Protein AF-A0A6B0SHH5-F1 (afdb_monomer_lite)

pLDDT: mean 79.59, std 14.67, range [50.69, 95.19]

Radius of gyration: 22.82 Å; chains: 1; bounding box: 69×37×61 Å

Structure (mmCIF, N/CA/C/O backbone):
data_AF-A0A6B0SHH5-F1
#
_entry.id   AF-A0A6B0SHH5-F1
#
loop_
_atom_site.group_PDB
_atom_site.id
_atom_site.type_symbol
_atom_site.label_atom_id
_atom_site.label_alt_id
_atom_site.label_comp_id
_atom_site.label_asym_id
_atom_site.label_entity_id
_atom_site.label_seq_id
_atom_site.pdbx_PDB_ins_code
_atom_site.Cartn_x
_atom_site.Cartn_y
_atom_site.Cartn_z
_atom_site.occupancy
_atom_site.B_iso_or_equiv
_atom_site.auth_seq_id
_atom_site.auth_comp_id
_atom_site.auth_asym_id
_atom_site.auth_atom_id
_atom_site.pdbx_PDB_model_num
ATOM 1 N N . MET A 1 1 ? -1.989 6.461 -24.054 1.00 66.31 1 MET A N 1
ATOM 2 C CA . MET A 1 1 ? -1.235 6.441 -22.794 1.00 66.31 1 MET A CA 1
ATOM 3 C C . MET A 1 1 ? -1.709 5.230 -22.029 1.00 66.31 1 MET A C 1
ATOM 5 O O . MET A 1 1 ? -2.792 5.242 -21.448 1.00 66.31 1 MET A O 1
ATOM 9 N N . THR A 1 2 ? -0.980 4.137 -22.223 1.00 84.94 2 THR A N 1
ATOM 10 C CA . THR A 1 2 ? -1.237 2.860 -21.562 1.00 84.94 2 THR A CA 1
ATOM 11 C C . THR A 1 2 ? -0.675 2.953 -20.149 1.00 84.94 2 THR A C 1
ATOM 13 O O . THR A 1 2 ? 0.406 3.500 -19.946 1.00 84.94 2 THR A O 1
ATOM 16 N N . LYS A 1 3 ? -1.436 2.477 -19.160 1.00 85.62 3 LYS A N 1
ATOM 17 C CA . LYS A 1 3 ? -1.009 2.457 -17.759 1.00 85.62 3 LYS A CA 1
ATOM 18 C C . LYS A 1 3 ? -0.574 1.056 -17.374 1.00 85.62 3 LYS A C 1
ATOM 20 O O . LYS A 1 3 ? -1.411 0.151 -17.413 1.00 85.62 3 LYS A O 1
ATOM 25 N N . VAL A 1 4 ? 0.655 0.922 -16.900 1.00 86.06 4 VAL A N 1
ATOM 26 C CA . VAL A 1 4 ? 1.249 -0.351 -16.473 1.00 86.06 4 VAL A CA 1
ATOM 27 C C . VAL A 1 4 ? 1.442 -0.389 -14.958 1.00 86.06 4 VAL A C 1
ATOM 29 O O . VAL A 1 4 ? 1.562 0.651 -14.309 1.00 86.06 4 VAL A O 1
ATOM 32 N N . SER A 1 5 ? 1.451 -1.593 -14.397 1.00 85.62 5 SER A N 1
ATOM 33 C CA . SER A 1 5 ? 1.807 -1.861 -13.001 1.00 85.62 5 SER A CA 1
ATOM 34 C C . SER A 1 5 ? 3.067 -2.720 -12.985 1.00 85.62 5 SER A C 1
ATOM 36 O O . SER A 1 5 ? 3.219 -3.585 -13.843 1.00 85.62 5 SER A O 1
ATOM 38 N N . ILE A 1 6 ? 3.978 -2.449 -12.051 1.00 83.56 6 ILE A N 1
ATOM 39 C CA . ILE A 1 6 ? 5.304 -3.080 -11.984 1.00 83.56 6 ILE A CA 1
ATOM 40 C C . ILE A 1 6 ? 5.512 -3.578 -10.557 1.00 83.56 6 ILE A C 1
ATOM 42 O O . ILE A 1 6 ? 5.442 -2.788 -9.614 1.00 83.56 6 ILE A O 1
ATOM 46 N N . GLY A 1 7 ? 5.738 -4.884 -10.405 1.00 82.44 7 GLY A N 1
ATOM 47 C CA . GLY A 1 7 ? 5.884 -5.569 -9.116 1.00 82.44 7 GLY A CA 1
ATOM 48 C C . GLY A 1 7 ? 4.564 -5.724 -8.356 1.00 82.44 7 GLY A C 1
ATOM 49 O O . GLY A 1 7 ? 4.128 -6.838 -8.097 1.00 82.44 7 GLY A O 1
ATOM 50 N N . PHE A 1 8 ? 3.895 -4.612 -8.055 1.00 85.69 8 PHE A N 1
ATOM 51 C CA . PHE A 1 8 ? 2.641 -4.580 -7.304 1.00 85.69 8 PHE A CA 1
ATOM 52 C C . PHE A 1 8 ? 1.495 -4.003 -8.124 1.00 85.69 8 PHE A C 1
ATOM 54 O O . PHE A 1 8 ? 1.677 -3.114 -8.962 1.00 85.69 8 PHE A O 1
ATOM 61 N N . ARG A 1 9 ? 0.277 -4.442 -7.807 1.00 85.69 9 ARG A N 1
ATOM 62 C CA . ARG A 1 9 ? -0.952 -3.760 -8.230 1.00 85.69 9 ARG A CA 1
ATOM 63 C C . ARG A 1 9 ? -1.099 -2.435 -7.461 1.00 85.69 9 ARG A C 1
ATOM 65 O O . ARG A 1 9 ? -0.516 -2.260 -6.400 1.00 85.69 9 ARG A O 1
ATOM 72 N N . GLY A 1 10 ? -1.860 -1.481 -7.996 1.00 84.69 10 GLY A N 1
ATOM 73 C CA . GLY A 1 10 ? -2.156 -0.199 -7.330 1.00 84.69 10 GLY A CA 1
ATOM 74 C C . GLY A 1 10 ? -1.317 0.983 -7.828 1.00 84.69 10 GLY A C 1
ATOM 75 O O . GLY A 1 10 ? -1.890 1.953 -8.332 1.00 84.69 10 GLY A O 1
ATOM 76 N N . TRP A 1 11 ? 0.017 0.898 -7.803 1.00 90.38 11 TRP A N 1
ATOM 77 C CA . TRP A 1 11 ? 0.861 1.887 -8.486 1.00 90.38 11 TRP A CA 1
ATOM 78 C C . TRP A 1 11 ? 0.755 1.733 -10.008 1.00 90.38 11 TRP A C 1
ATOM 80 O O . TRP A 1 11 ? 0.915 0.642 -10.565 1.00 90.38 11 TRP A O 1
ATOM 90 N N . ARG A 1 12 ? 0.424 2.841 -10.685 1.00 89.06 12 ARG A N 1
ATOM 91 C CA . ARG A 1 12 ? 0.196 2.879 -12.134 1.00 89.06 12 ARG A CA 1
ATOM 92 C C . ARG A 1 12 ? 1.104 3.897 -12.804 1.00 89.06 12 ARG A C 1
ATOM 94 O O . ARG A 1 12 ? 0.918 5.104 -12.649 1.00 89.06 12 ARG A O 1
ATOM 101 N N . PHE A 1 13 ? 2.010 3.396 -13.624 1.00 90.31 13 PHE A N 1
ATOM 102 C CA . PHE A 1 13 ? 2.974 4.190 -14.371 1.00 90.31 13 PHE A CA 1
ATOM 103 C C . PHE A 1 13 ? 2.467 4.446 -15.788 1.00 90.31 13 PHE A C 1
ATOM 105 O O . PHE A 1 13 ? 1.723 3.632 -16.340 1.00 90.31 13 PHE A O 1
ATOM 112 N N . GLU A 1 14 ? 2.829 5.591 -16.366 1.00 90.25 14 GLU A N 1
ATOM 113 C CA . GLU A 1 14 ? 2.696 5.776 -17.814 1.00 90.25 14 GLU A CA 1
ATOM 114 C C . GLU A 1 14 ? 3.719 4.866 -18.503 1.00 90.25 14 GLU A C 1
ATOM 116 O O . GLU A 1 14 ? 4.898 4.908 -18.163 1.00 90.25 14 GLU A O 1
ATOM 121 N N . GLU A 1 15 ? 3.281 4.044 -19.457 1.00 89.19 15 GLU A N 1
ATOM 122 C CA . GLU A 1 15 ? 4.170 3.134 -20.196 1.00 89.19 15 GLU A CA 1
ATOM 123 C C . GLU A 1 15 ? 5.333 3.892 -20.852 1.00 89.19 15 GLU A C 1
ATOM 125 O O . GLU A 1 15 ? 6.485 3.532 -20.643 1.00 89.19 15 GLU A O 1
ATOM 130 N N . ASP A 1 16 ? 5.041 5.007 -21.529 1.00 90.31 16 ASP A N 1
ATOM 131 C CA . ASP A 1 16 ? 6.036 5.865 -22.184 1.00 90.31 16 ASP A CA 1
ATOM 132 C C . ASP A 1 16 ? 6.996 6.583 -21.210 1.00 90.31 16 ASP A C 1
ATOM 134 O O . ASP A 1 16 ? 8.009 7.125 -21.647 1.00 90.31 16 ASP A O 1
ATOM 138 N N . ASP A 1 17 ? 6.680 6.634 -19.911 1.00 90.12 17 ASP A N 1
ATOM 139 C CA . ASP A 1 17 ? 7.547 7.237 -18.884 1.00 90.12 17 ASP A CA 1
ATOM 140 C C . ASP A 1 17 ? 8.557 6.227 -18.328 1.00 90.12 17 ASP A C 1
ATOM 142 O O . ASP A 1 17 ? 9.625 6.611 -17.861 1.00 90.12 17 ASP A O 1
ATOM 146 N N . VAL A 1 18 ? 8.239 4.932 -18.395 1.00 89.44 18 VAL A N 1
ATOM 147 C CA . VAL A 1 18 ? 9.084 3.855 -17.860 1.00 89.44 18 VAL A CA 1
ATOM 148 C C . VAL A 1 18 ? 9.837 3.123 -18.962 1.00 89.44 18 VAL A C 1
ATOM 150 O O . VAL A 1 18 ? 10.997 2.763 -18.763 1.00 89.44 18 VAL A O 1
ATOM 153 N N . PHE A 1 19 ? 9.199 2.920 -20.112 1.00 90.50 19 PHE A N 1
ATOM 154 C CA . PHE A 1 19 ? 9.757 2.196 -21.245 1.00 90.50 19 PHE A CA 1
ATOM 155 C C . PHE A 1 19 ? 10.126 3.146 -22.384 1.00 90.50 19 PHE A C 1
ATOM 157 O O . PHE A 1 19 ? 9.496 4.190 -22.600 1.00 90.50 19 PHE A O 1
ATOM 164 N N . ASP A 1 20 ? 11.190 2.811 -23.100 1.00 89.75 20 ASP A N 1
ATOM 165 C CA . ASP A 1 20 ? 11.572 3.490 -24.330 1.00 89.75 20 ASP A CA 1
ATOM 166 C C . ASP A 1 20 ? 10.788 2.957 -25.549 1.00 89.75 20 ASP A C 1
ATOM 168 O O . ASP A 1 20 ? 9.892 2.119 -25.436 1.00 89.75 20 ASP A O 1
ATOM 172 N N . GLU A 1 21 ? 11.103 3.464 -26.744 1.00 87.69 21 GLU A N 1
ATOM 173 C CA . GLU A 1 21 ? 10.442 3.049 -27.991 1.00 87.69 21 GLU A CA 1
ATOM 174 C C . GLU A 1 21 ? 10.723 1.591 -28.402 1.00 87.69 21 GLU A C 1
ATOM 176 O O . GLU A 1 21 ? 10.031 1.049 -29.269 1.00 87.69 21 GLU A O 1
ATOM 181 N N . HIS A 1 22 ? 11.727 0.957 -27.795 1.00 86.44 22 HIS A N 1
ATOM 182 C CA . HIS A 1 22 ? 12.096 -0.438 -28.007 1.00 86.44 22 HIS A CA 1
ATOM 183 C C . HIS A 1 22 ? 11.447 -1.375 -26.979 1.00 86.44 22 HIS A C 1
ATOM 185 O O . HIS A 1 22 ? 11.458 -2.591 -27.178 1.00 86.44 22 HIS A O 1
ATOM 191 N N . GLY A 1 23 ? 10.801 -0.817 -25.950 1.00 82.88 23 GLY A N 1
ATOM 192 C CA . GLY A 1 23 ? 10.214 -1.563 -24.842 1.00 82.88 23 GLY A CA 1
ATOM 193 C C . GLY A 1 23 ? 11.219 -1.886 -23.735 1.00 82.88 23 GLY A C 1
ATOM 194 O O . GLY A 1 23 ? 10.895 -2.671 -22.846 1.00 82.88 23 GLY A O 1
ATOM 195 N N . ASP A 1 24 ? 12.414 -1.294 -23.776 1.00 87.06 24 ASP A N 1
ATOM 196 C CA . ASP A 1 24 ? 13.426 -1.423 -22.734 1.00 87.06 24 ASP A CA 1
ATOM 197 C C . ASP A 1 24 ? 13.170 -0.409 -21.610 1.00 87.06 24 ASP A C 1
ATOM 199 O O . ASP A 1 24 ? 12.559 0.645 -21.812 1.00 87.06 24 ASP A O 1
ATOM 203 N N . TYR A 1 25 ? 13.623 -0.726 -20.394 1.00 87.75 25 TYR A N 1
ATOM 204 C CA . TYR A 1 25 ? 13.521 0.200 -19.266 1.00 87.75 25 TYR A CA 1
ATOM 205 C C . TYR A 1 25 ? 14.395 1.431 -19.501 1.00 87.75 25 TYR A C 1
ATOM 207 O O . TYR A 1 25 ? 15.598 1.320 -19.746 1.00 87.75 25 TYR A O 1
ATOM 215 N N . ARG A 1 26 ? 13.804 2.612 -19.328 1.00 91.25 26 ARG A N 1
ATOM 216 C CA . ARG A 1 26 ? 14.552 3.869 -19.271 1.00 91.25 26 ARG A CA 1
ATOM 217 C C . ARG A 1 26 ? 15.468 3.901 -18.052 1.00 91.25 26 ARG A C 1
ATOM 219 O O . ARG A 1 26 ? 15.272 3.179 -17.071 1.00 91.25 26 ARG A O 1
ATOM 226 N N . THR A 1 27 ? 16.452 4.792 -18.068 1.00 90.50 27 THR A N 1
ATOM 227 C CA . THR A 1 27 ? 17.221 5.071 -16.853 1.00 90.50 27 THR A CA 1
ATOM 228 C C . THR A 1 27 ? 16.395 5.899 -15.865 1.00 90.50 27 THR A C 1
ATOM 230 O O . THR A 1 27 ? 15.502 6.659 -16.242 1.00 90.50 27 THR A O 1
ATOM 233 N N . PHE A 1 28 ? 16.722 5.811 -14.574 1.00 89.75 28 PHE A N 1
ATOM 234 C CA . PHE A 1 28 ? 16.028 6.568 -13.524 1.00 89.75 28 PHE A CA 1
ATOM 235 C C . PHE A 1 28 ? 16.096 8.096 -13.678 1.00 89.75 28 PHE A C 1
ATOM 237 O O . PHE A 1 28 ? 15.338 8.790 -13.001 1.00 89.75 28 PHE A O 1
ATOM 244 N N . GLU A 1 29 ? 17.030 8.607 -14.482 1.00 90.12 29 GLU A N 1
ATOM 245 C CA . GLU A 1 29 ? 17.219 10.034 -14.777 1.00 90.12 29 GLU A CA 1
ATOM 246 C C . GLU A 1 29 ? 16.331 10.509 -15.937 1.00 90.12 29 GLU A C 1
ATOM 248 O O . GLU A 1 29 ? 16.055 11.699 -16.059 1.00 90.12 29 GLU A O 1
ATOM 253 N N . GLU A 1 30 ? 15.887 9.582 -16.788 1.00 90.38 30 GLU A N 1
ATOM 254 C CA . GLU A 1 30 ? 15.019 9.850 -17.939 1.00 90.38 30 GLU A CA 1
ATOM 255 C C . GLU A 1 30 ? 13.529 9.708 -17.608 1.00 90.38 30 GLU A C 1
ATOM 257 O O . GLU A 1 30 ? 12.685 10.199 -18.358 1.00 90.38 30 GLU A O 1
ATOM 262 N N . MET A 1 31 ? 13.216 9.030 -16.503 1.00 91.81 31 MET A N 1
ATOM 263 C CA . MET A 1 31 ? 11.868 8.877 -15.953 1.00 91.81 31 MET A CA 1
ATOM 264 C C . MET A 1 31 ? 11.415 10.147 -15.227 1.00 91.81 31 MET A C 1
ATOM 266 O O . MET A 1 31 ? 12.233 10.913 -14.713 1.00 91.81 31 MET A O 1
ATOM 270 N N . SER A 1 32 ? 10.102 10.328 -15.079 1.00 91.00 32 SER A N 1
ATOM 271 C CA . SER A 1 32 ? 9.568 11.319 -14.145 1.00 91.00 32 SER A CA 1
ATOM 272 C C . SER A 1 32 ? 10.077 11.093 -12.712 1.00 91.00 32 SER A C 1
ATOM 274 O O . SER A 1 32 ? 10.286 9.956 -12.274 1.00 91.00 32 SER A O 1
ATOM 276 N N . ASP A 1 33 ? 10.234 12.182 -11.946 1.00 90.69 33 ASP A N 1
ATOM 277 C CA . ASP A 1 33 ? 10.661 12.129 -10.536 1.00 90.69 33 ASP A CA 1
ATOM 278 C C . ASP A 1 33 ? 9.797 11.161 -9.709 1.00 90.69 33 ASP A C 1
ATOM 280 O O . ASP A 1 33 ? 10.286 10.427 -8.850 1.00 90.69 33 ASP A O 1
ATOM 284 N N . ASP A 1 34 ? 8.502 11.147 -10.010 1.00 89.62 34 ASP A N 1
ATOM 285 C CA . ASP A 1 34 ? 7.475 10.343 -9.366 1.00 89.62 34 ASP A CA 1
ATOM 286 C C . ASP A 1 34 ? 7.615 8.841 -9.684 1.00 89.62 34 ASP A C 1
ATOM 288 O O . ASP A 1 34 ? 7.654 8.011 -8.767 1.00 89.62 34 ASP A O 1
ATOM 292 N N . ALA A 1 35 ? 7.782 8.478 -10.962 1.00 90.94 35 ALA A N 1
ATOM 293 C CA . ALA A 1 35 ? 8.020 7.093 -11.363 1.00 90.94 35 ALA A CA 1
ATOM 294 C C . ALA A 1 35 ? 9.350 6.567 -10.808 1.00 90.94 35 ALA A C 1
ATOM 296 O O . ALA A 1 35 ? 9.395 5.492 -10.206 1.00 90.94 35 ALA A O 1
ATOM 297 N N . SER A 1 36 ? 10.413 7.363 -10.929 1.00 92.06 36 SER A N 1
ATOM 298 C CA . SER A 1 36 ? 11.752 7.042 -10.431 1.00 92.06 36 SER A CA 1
ATOM 299 C C . SER A 1 36 ? 11.763 6.826 -8.911 1.00 92.06 36 SER A C 1
ATOM 301 O O . SER A 1 36 ? 12.322 5.842 -8.416 1.00 92.06 36 SER A O 1
ATOM 303 N N . ALA A 1 37 ? 11.091 7.696 -8.146 1.00 91.25 37 ALA A N 1
ATOM 304 C CA . ALA A 1 37 ? 10.977 7.563 -6.694 1.00 91.25 37 ALA A CA 1
ATOM 305 C C . ALA A 1 37 ? 10.244 6.279 -6.275 1.00 91.25 37 ALA A C 1
ATOM 307 O O . ALA A 1 37 ? 10.687 5.599 -5.346 1.00 91.25 37 ALA A O 1
ATOM 308 N N . ARG A 1 38 ? 9.154 5.921 -6.963 1.00 91.81 38 ARG A N 1
ATOM 309 C CA . ARG A 1 38 ? 8.388 4.696 -6.685 1.00 91.81 38 ARG A CA 1
ATOM 310 C C . ARG A 1 38 ? 9.148 3.431 -7.080 1.00 91.81 38 ARG A C 1
ATOM 312 O O . ARG A 1 38 ? 9.242 2.508 -6.274 1.00 91.81 38 ARG A O 1
ATOM 319 N N . LEU A 1 39 ? 9.765 3.395 -8.259 1.00 91.06 39 LEU A N 1
ATOM 320 C CA . LEU A 1 39 ? 10.533 2.230 -8.712 1.00 91.06 39 LEU A CA 1
ATOM 321 C C . LEU A 1 39 ? 11.731 1.933 -7.798 1.00 91.06 39 LEU A C 1
ATOM 323 O O . LEU A 1 39 ? 11.959 0.779 -7.446 1.00 91.06 39 LEU A O 1
ATOM 327 N N . ARG A 1 40 ? 12.435 2.963 -7.308 1.00 91.31 40 ARG A N 1
ATOM 328 C CA . ARG A 1 40 ? 13.517 2.794 -6.317 1.00 91.31 40 ARG A CA 1
ATOM 329 C C . ARG A 1 40 ? 13.041 2.215 -4.982 1.00 91.31 40 ARG A C 1
ATOM 331 O O . ARG A 1 40 ? 13.851 1.668 -4.237 1.00 91.31 40 ARG A O 1
ATOM 338 N N . ARG A 1 41 ? 11.753 2.347 -4.652 1.00 91.06 41 ARG A N 1
ATOM 339 C CA . ARG A 1 41 ? 11.172 1.785 -3.424 1.00 91.06 41 ARG A CA 1
ATOM 340 C C . ARG A 1 41 ? 10.810 0.313 -3.567 1.00 91.06 41 ARG A C 1
ATOM 342 O O . ARG A 1 41 ? 10.850 -0.373 -2.553 1.00 91.06 41 ARG A O 1
ATOM 349 N N . LEU A 1 42 ? 10.519 -0.178 -4.776 1.00 89.56 42 LEU A N 1
ATOM 350 C CA . LEU A 1 42 ? 10.027 -1.544 -5.005 1.00 89.56 42 LEU A CA 1
ATOM 351 C C . LEU A 1 42 ? 10.836 -2.642 -4.293 1.00 89.56 42 LEU A C 1
ATOM 353 O O . LEU A 1 42 ? 10.198 -3.435 -3.603 1.00 89.56 42 LEU A O 1
ATOM 357 N N . PRO A 1 43 ? 12.186 -2.683 -4.351 1.00 87.94 43 PRO A N 1
ATOM 358 C CA . PRO A 1 43 ? 12.952 -3.725 -3.662 1.00 87.94 43 PRO A CA 1
ATOM 359 C C . PRO A 1 43 ? 12.669 -3.766 -2.160 1.00 87.94 43 PRO A C 1
ATOM 361 O O . PRO A 1 43 ? 12.376 -4.814 -1.606 1.00 87.94 43 PRO A O 1
ATOM 364 N N . ALA A 1 44 ? 12.633 -2.597 -1.516 1.00 88.94 44 ALA A N 1
ATOM 365 C CA . ALA A 1 44 ? 12.339 -2.495 -0.092 1.00 88.94 44 ALA A CA 1
ATOM 366 C C . ALA A 1 44 ? 10.879 -2.827 0.257 1.00 88.94 44 ALA A C 1
ATO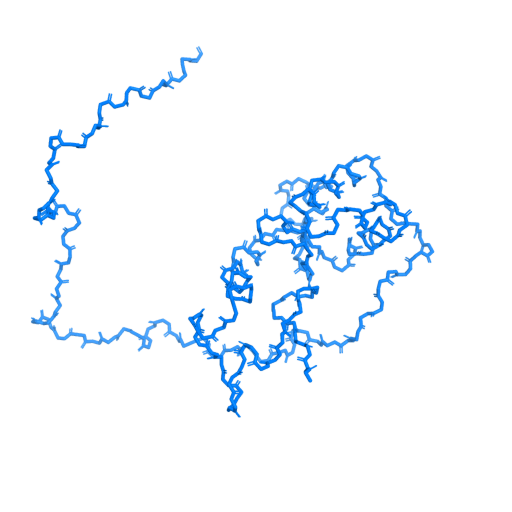M 368 O O . ALA A 1 44 ? 10.580 -3.042 1.426 1.00 88.94 44 ALA A O 1
ATOM 369 N N . LEU A 1 45 ? 9.960 -2.802 -0.711 1.00 89.56 45 LEU A N 1
ATOM 370 C CA . LEU A 1 45 ? 8.554 -3.152 -0.508 1.00 89.56 45 LEU A CA 1
ATOM 371 C C . LEU A 1 45 ? 8.311 -4.657 -0.671 1.00 89.56 45 LEU A C 1
ATOM 373 O O . LEU A 1 45 ? 7.476 -5.194 0.049 1.00 89.56 45 LEU A O 1
ATOM 377 N N . MET A 1 46 ? 9.038 -5.319 -1.577 1.00 85.38 46 MET A N 1
ATOM 378 C CA . MET A 1 46 ? 8.921 -6.762 -1.843 1.00 85.38 46 MET A CA 1
ATOM 379 C C . MET A 1 46 ? 9.301 -7.626 -0.640 1.00 85.38 46 MET A C 1
ATOM 381 O O . MET A 1 46 ? 8.673 -8.655 -0.419 1.00 85.38 46 MET A O 1
ATOM 385 N N . ASP A 1 47 ? 10.249 -7.177 0.182 1.00 85.25 47 ASP A N 1
ATOM 386 C CA . ASP A 1 47 ? 10.644 -7.880 1.410 1.00 85.25 47 ASP A CA 1
ATOM 387 C C . ASP A 1 47 ? 9.697 -7.652 2.605 1.00 85.25 47 ASP A C 1
ATOM 389 O O . ASP A 1 47 ? 9.870 -8.259 3.664 1.00 85.25 47 ASP A O 1
ATOM 393 N N . ARG A 1 48 ? 8.704 -6.758 2.492 1.00 88.25 48 ARG A N 1
ATOM 394 C CA . ARG A 1 48 ? 7.786 -6.456 3.603 1.00 88.25 48 ARG A CA 1
ATOM 395 C C . ARG A 1 48 ? 6.530 -7.326 3.528 1.00 88.25 48 ARG A C 1
ATOM 397 O O . ARG A 1 48 ? 6.038 -7.582 2.436 1.00 88.25 48 ARG A O 1
ATOM 404 N N . PRO A 1 49 ? 5.955 -7.735 4.671 1.00 91.44 49 PRO A N 1
ATOM 405 C CA . PRO A 1 49 ? 4.680 -8.442 4.683 1.00 91.44 49 PRO A CA 1
ATOM 406 C C . PRO A 1 49 ? 3.506 -7.496 4.392 1.00 91.44 49 PRO A C 1
ATOM 408 O O . PRO A 1 49 ? 3.635 -6.271 4.443 1.00 91.44 49 PRO A O 1
ATOM 411 N N . CYS A 1 50 ? 2.328 -8.074 4.157 1.00 93.25 50 CYS A N 1
ATOM 412 C CA . CYS A 1 50 ? 1.076 -7.324 4.196 1.00 93.25 50 CYS A CA 1
ATOM 413 C C . CYS A 1 50 ? 0.887 -6.622 5.559 1.00 93.25 50 CYS A C 1
ATOM 415 O O . CYS A 1 50 ? 0.997 -7.256 6.611 1.00 93.25 50 CYS A O 1
ATOM 417 N N . ASP A 1 51 ? 0.538 -5.331 5.536 1.00 93.25 51 ASP A N 1
ATOM 418 C CA . ASP A 1 51 ? 0.334 -4.503 6.731 1.00 93.25 51 ASP A CA 1
ATOM 419 C C . ASP A 1 51 ? -0.761 -5.064 7.647 1.00 93.25 51 ASP A C 1
ATOM 421 O O . ASP A 1 51 ? -0.605 -5.116 8.864 1.00 93.25 51 ASP A O 1
ATOM 425 N N . ALA A 1 52 ? -1.863 -5.524 7.061 1.00 92.25 52 ALA A N 1
ATOM 426 C CA . ALA A 1 52 ? -2.986 -6.092 7.793 1.00 92.25 52 ALA A CA 1
ATOM 427 C C . ALA A 1 52 ? -2.649 -7.462 8.411 1.00 92.25 52 ALA A C 1
ATOM 429 O O . ALA A 1 52 ? -2.935 -7.683 9.589 1.00 92.25 52 ALA A O 1
ATOM 430 N N . CYS A 1 53 ? -1.963 -8.346 7.671 1.00 92.12 53 CYS A N 1
ATOM 431 C CA . CYS A 1 53 ? -1.446 -9.604 8.224 1.00 92.12 53 CYS A CA 1
ATOM 432 C C . CYS A 1 53 ? -0.500 -9.342 9.400 1.00 92.12 53 CYS A C 1
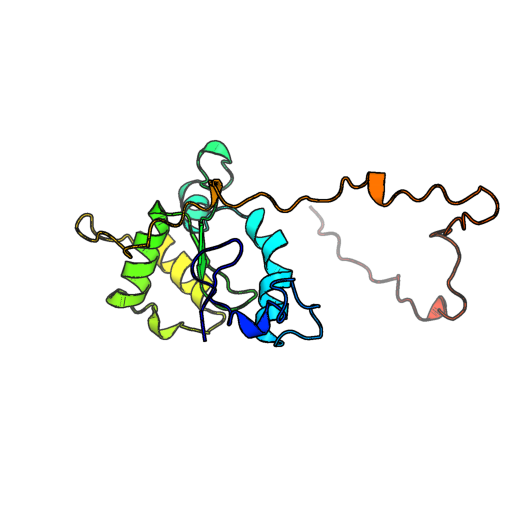ATOM 434 O O . CYS A 1 53 ? -0.608 -9.996 10.432 1.00 92.12 53 CYS A O 1
ATOM 436 N N . TYR A 1 54 ? 0.401 -8.366 9.265 1.00 90.50 54 TYR A N 1
ATOM 437 C CA . TYR A 1 54 ? 1.319 -7.990 10.337 1.00 90.50 54 TYR A CA 1
ATOM 438 C C . TYR A 1 54 ? 0.574 -7.486 11.582 1.00 90.50 54 TYR A C 1
ATOM 440 O O . TYR A 1 54 ? 0.915 -7.863 12.697 1.00 90.50 54 TYR A O 1
ATOM 448 N N . LEU A 1 55 ? -0.485 -6.688 11.421 1.00 90.88 55 LEU A N 1
ATOM 449 C CA . LEU A 1 55 ? -1.306 -6.244 12.554 1.00 90.88 55 LEU A CA 1
ATOM 450 C C . LEU A 1 55 ? -2.100 -7.383 13.209 1.00 90.88 55 LEU A C 1
ATOM 452 O O . LEU A 1 55 ? -2.329 -7.347 14.416 1.00 90.88 55 LEU A O 1
ATOM 456 N N . ALA A 1 56 ? -2.532 -8.377 12.431 1.00 89.00 56 ALA A N 1
ATOM 457 C CA . ALA A 1 56 ? -3.312 -9.504 12.934 1.00 89.00 56 ALA A CA 1
ATOM 458 C C . ALA A 1 56 ? -2.448 -10.575 13.627 1.00 89.00 56 ALA A C 1
ATOM 460 O O . ALA A 1 56 ? -2.847 -11.097 14.668 1.00 89.00 56 ALA A O 1
ATOM 461 N N . HIS A 1 57 ? -1.275 -10.879 13.066 1.00 87.31 57 HIS A N 1
ATOM 462 C CA . HIS A 1 57 ? -0.435 -12.020 13.456 1.00 87.31 57 HIS A CA 1
ATOM 463 C C . HIS A 1 57 ? 0.926 -11.616 14.050 1.00 87.31 57 HIS A C 1
ATOM 465 O O . HIS A 1 57 ? 1.652 -12.450 14.589 1.00 87.31 57 HIS A O 1
ATOM 471 N N . GLY A 1 58 ? 1.285 -10.332 14.005 1.00 84.00 58 GLY A N 1
ATOM 472 C CA . GLY A 1 58 ? 2.559 -9.827 14.512 1.00 84.00 58 GLY A CA 1
ATOM 473 C C . GLY A 1 58 ? 3.754 -10.301 13.683 1.00 84.00 58 GLY A C 1
ATOM 474 O O . GLY A 1 58 ? 3.789 -10.159 12.459 1.00 84.00 58 GLY A O 1
ATOM 475 N N . ASP A 1 59 ? 4.760 -10.845 14.369 1.00 77.38 59 ASP A N 1
ATOM 476 C CA . ASP A 1 59 ? 6.030 -11.269 13.766 1.00 77.38 59 ASP A CA 1
ATOM 477 C C . ASP A 1 59 ? 6.044 -12.713 13.248 1.00 77.38 59 ASP A C 1
ATOM 479 O O . ASP A 1 59 ? 7.083 -13.178 12.776 1.00 77.38 59 ASP A O 1
ATOM 483 N N . ASP A 1 60 ? 4.914 -13.422 13.301 1.00 80.69 60 ASP A N 1
ATOM 484 C CA . ASP A 1 60 ? 4.842 -14.803 12.832 1.00 80.69 60 ASP A CA 1
ATOM 485 C C . ASP A 1 60 ? 4.960 -14.868 11.292 1.00 80.69 60 ASP A C 1
ATOM 487 O O . ASP A 1 60 ? 4.120 -14.312 10.580 1.00 80.69 60 ASP A O 1
ATOM 491 N N . PRO A 1 61 ? 6.030 -15.463 10.730 1.00 72.75 61 PRO A N 1
ATOM 492 C CA . PRO A 1 61 ? 6.250 -15.468 9.288 1.00 72.75 61 PRO A CA 1
ATOM 493 C C . PRO A 1 61 ? 5.303 -16.406 8.536 1.00 72.75 61 PRO A C 1
ATOM 495 O O . PRO A 1 61 ? 5.030 -16.135 7.370 1.00 72.75 61 PRO A O 1
ATOM 498 N N . ASP A 1 62 ? 4.796 -17.464 9.173 1.00 79.62 62 ASP A N 1
ATOM 499 C CA . ASP A 1 62 ? 3.964 -18.476 8.514 1.00 79.62 62 ASP A CA 1
ATOM 500 C C . ASP A 1 62 ? 2.517 -17.991 8.311 1.00 79.62 62 ASP A C 1
ATOM 502 O O . ASP A 1 62 ? 1.812 -18.474 7.425 1.00 79.62 62 ASP A O 1
ATOM 506 N N . GLU A 1 63 ? 2.079 -17.000 9.094 1.00 78.19 63 GLU A N 1
ATOM 507 C CA . GLU A 1 63 ? 0.748 -16.388 8.989 1.00 78.19 63 GLU A CA 1
ATOM 508 C C . GLU A 1 63 ? 0.731 -15.077 8.173 1.00 78.19 63 GLU A C 1
ATOM 510 O O . GLU A 1 63 ? -0.305 -14.413 8.060 1.00 78.19 63 GLU A O 1
ATOM 515 N N . ARG A 1 64 ? 1.866 -14.677 7.579 1.00 79.38 64 ARG A N 1
ATOM 516 C CA . ARG A 1 64 ? 1.973 -13.447 6.777 1.00 79.38 64 ARG A CA 1
ATOM 517 C C . ARG A 1 64 ? 1.972 -13.751 5.286 1.00 79.38 64 ARG A C 1
ATOM 519 O O . ARG A 1 64 ? 2.907 -14.332 4.749 1.00 79.38 64 ARG A O 1
ATOM 526 N N . ASN A 1 65 ? 0.943 -13.263 4.602 1.00 82.62 65 ASN A N 1
ATOM 527 C CA . ASN A 1 65 ? 0.885 -13.317 3.147 1.00 82.62 65 ASN A CA 1
ATOM 528 C C . ASN A 1 65 ? 1.827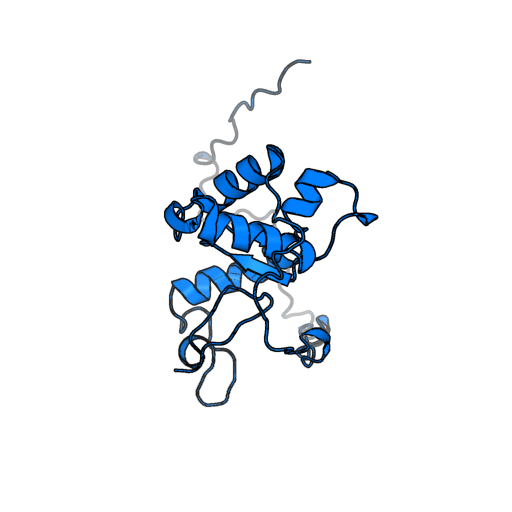 -12.285 2.508 1.00 82.62 65 ASN A C 1
ATOM 530 O O . ASN A 1 65 ? 1.957 -11.152 2.995 1.00 82.62 65 ASN A O 1
ATOM 534 N N . THR A 1 66 ? 2.411 -12.663 1.369 1.00 85.75 66 THR A N 1
ATOM 535 C CA . THR A 1 66 ? 3.145 -11.756 0.480 1.00 85.75 66 THR A CA 1
ATOM 536 C C . THR A 1 66 ? 2.209 -10.656 -0.028 1.00 85.75 66 THR A C 1
ATOM 538 O O . THR A 1 66 ? 1.075 -10.949 -0.424 1.00 85.75 66 THR A O 1
ATOM 541 N N . PRO A 1 67 ? 2.632 -9.382 -0.019 1.00 89.25 67 PRO A N 1
ATOM 542 C CA . PRO A 1 67 ? 1.826 -8.316 -0.592 1.00 89.25 67 PRO A CA 1
ATOM 543 C C . PRO A 1 67 ? 1.703 -8.458 -2.114 1.00 89.25 67 PRO A C 1
ATOM 545 O O . PRO A 1 67 ? 2.676 -8.731 -2.808 1.00 89.25 67 PRO A O 1
ATOM 548 N N . ALA A 1 68 ? 0.499 -8.218 -2.626 1.00 88.12 68 ALA A N 1
ATOM 549 C CA . ALA A 1 68 ? 0.166 -8.210 -4.051 1.00 88.12 68 ALA A CA 1
ATOM 550 C C . ALA A 1 68 ? -0.130 -6.791 -4.570 1.00 88.12 68 ALA A C 1
ATOM 552 O O . ALA A 1 68 ? -0.020 -6.516 -5.768 1.00 88.12 68 ALA A O 1
ATOM 553 N N . ALA A 1 69 ? -0.495 -5.868 -3.676 1.00 90.81 69 ALA A N 1
ATOM 554 C CA . ALA A 1 69 ? -0.867 -4.502 -4.012 1.00 90.81 69 ALA A CA 1
ATOM 555 C C . ALA A 1 69 ? -0.187 -3.470 -3.100 1.00 90.81 69 ALA A C 1
ATOM 557 O O . ALA A 1 69 ? 0.063 -3.723 -1.918 1.00 90.81 69 ALA A O 1
ATOM 558 N N . VAL A 1 70 ? 0.077 -2.292 -3.667 1.00 93.00 70 VAL A N 1
ATOM 559 C CA . VAL A 1 70 ? 0.637 -1.117 -2.998 1.00 93.00 70 VAL A CA 1
ATOM 560 C C . VAL A 1 70 ? -0.209 0.125 -3.293 1.00 93.00 70 VAL A C 1
ATOM 562 O O . VAL A 1 70 ? -0.511 0.439 -4.447 1.00 93.00 70 VAL A O 1
ATOM 565 N N . TYR A 1 71 ? -0.560 0.863 -2.240 1.00 92.44 71 TYR A N 1
ATOM 566 C CA . TYR A 1 71 ? -1.313 2.117 -2.323 1.00 92.44 71 TYR A CA 1
ATOM 567 C C . TYR A 1 71 ? -0.613 3.244 -1.568 1.00 92.44 71 TYR A C 1
ATOM 569 O O . TYR A 1 71 ? 0.107 3.002 -0.605 1.00 92.44 71 TYR A O 1
ATOM 577 N N . GLY A 1 72 ? -0.869 4.486 -1.978 1.00 91.19 72 GLY A N 1
ATOM 578 C CA . GLY A 1 72 ? -0.338 5.680 -1.320 1.00 91.19 72 GLY A CA 1
ATOM 579 C C . GLY A 1 72 ? 0.953 6.216 -1.928 1.00 91.19 72 GLY A C 1
ATOM 580 O O . GLY A 1 72 ? 1.390 5.789 -3.000 1.00 91.19 72 GLY A O 1
ATOM 581 N N . GLU A 1 73 ? 1.528 7.193 -1.232 1.00 89.94 73 GLU A N 1
ATOM 582 C CA . GLU A 1 73 ? 2.748 7.884 -1.645 1.00 89.94 73 GLU A CA 1
ATOM 583 C C . GLU A 1 73 ? 4.009 7.150 -1.173 1.00 89.94 73 GLU A C 1
ATOM 585 O O . GLU A 1 73 ? 3.962 6.417 -0.179 1.00 89.94 73 GLU A O 1
ATOM 590 N N . PRO A 1 74 ? 5.162 7.357 -1.840 1.00 87.62 74 PRO A N 1
ATOM 591 C CA . PRO A 1 74 ? 6.439 6.865 -1.342 1.00 87.62 74 PRO A CA 1
ATOM 592 C C . PRO A 1 74 ? 6.647 7.250 0.128 1.00 87.62 74 PRO A C 1
ATOM 594 O O . PRO A 1 74 ? 6.477 8.406 0.501 1.00 87.62 74 PRO A O 1
ATOM 597 N N . ARG A 1 75 ? 7.077 6.285 0.945 1.00 86.62 75 ARG A N 1
ATOM 598 C CA . ARG A 1 75 ? 7.240 6.341 2.415 1.00 86.62 75 ARG A CA 1
ATOM 599 C C . ARG A 1 75 ? 5.959 6.297 3.248 1.00 86.62 75 ARG A C 1
ATOM 601 O O . ARG A 1 75 ? 6.067 6.117 4.456 1.00 86.62 75 ARG A O 1
ATOM 608 N N . ALA A 1 76 ? 4.791 6.368 2.626 1.00 90.62 76 ALA A N 1
ATOM 609 C CA . ALA A 1 76 ? 3.492 6.177 3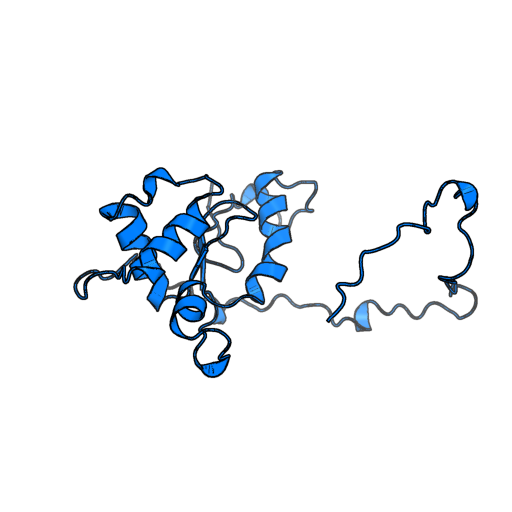.263 1.00 90.62 76 ALA A CA 1
ATOM 610 C C . ALA A 1 76 ? 2.692 5.079 2.542 1.00 90.62 76 ALA A C 1
ATOM 612 O O . ALA A 1 76 ? 1.486 5.205 2.320 1.00 90.62 76 ALA A O 1
ATOM 613 N N . GLU A 1 77 ? 3.384 4.010 2.136 1.00 93.12 77 GLU A N 1
ATOM 614 C CA . GLU A 1 77 ? 2.802 2.948 1.320 1.00 93.12 77 GLU A CA 1
ATOM 615 C C . GLU A 1 77 ? 2.016 1.939 2.162 1.00 93.12 77 GLU A C 1
ATOM 617 O O . GLU A 1 77 ? 2.566 1.380 3.111 1.00 93.12 77 GLU A O 1
ATOM 622 N N . VAL A 1 78 ? 0.782 1.629 1.772 1.00 94.38 78 VAL A N 1
ATOM 623 C CA . VAL A 1 78 ? 0.003 0.513 2.326 1.00 94.38 78 VAL A CA 1
ATOM 624 C C . VAL A 1 78 ? 0.221 -0.723 1.461 1.00 94.38 78 VAL A C 1
ATOM 626 O O . VAL A 1 78 ? -0.079 -0.690 0.267 1.00 94.38 78 VAL A O 1
ATOM 629 N N . LEU A 1 79 ? 0.748 -1.795 2.054 1.00 94.38 79 LEU A N 1
ATOM 630 C CA . LEU A 1 79 ? 1.006 -3.079 1.404 1.00 94.38 79 LEU A CA 1
ATOM 631 C C . LEU A 1 79 ? -0.039 -4.117 1.794 1.00 94.38 79 LEU A C 1
ATOM 633 O O . LEU A 1 79 ? -0.251 -4.401 2.975 1.00 94.38 79 LEU A O 1
ATOM 637 N N . LEU A 1 80 ? -0.674 -4.721 0.794 1.00 93.44 80 LEU A N 1
ATOM 638 C CA . LEU A 1 80 ? -1.822 -5.602 0.993 1.00 93.44 80 LEU A CA 1
ATOM 639 C C . LEU A 1 80 ? -1.685 -6.870 0.162 1.00 93.44 80 LEU A C 1
ATOM 641 O O . LEU A 1 80 ? -1.295 -6.813 -1.003 1.00 93.44 80 LEU A O 1
ATOM 645 N N . CYS A 1 81 ? -2.020 -8.013 0.755 1.00 91.81 81 CYS A N 1
ATOM 646 C CA . CYS A 1 81 ? -2.319 -9.228 -0.001 1.00 91.81 81 CYS A CA 1
ATOM 647 C C . CYS A 1 81 ? -3.743 -9.155 -0.578 1.00 91.81 81 CYS A C 1
ATOM 649 O O . CYS A 1 81 ? -4.535 -8.311 -0.154 1.00 91.81 81 CYS A O 1
ATOM 651 N N . ASP A 1 82 ? -4.089 -10.061 -1.495 1.00 87.12 82 ASP A N 1
ATOM 652 C CA . ASP A 1 82 ? -5.421 -10.126 -2.121 1.00 87.12 82 ASP A CA 1
ATOM 653 C C . ASP A 1 82 ? -6.578 -10.126 -1.107 1.00 87.12 82 ASP A C 1
ATOM 655 O O . ASP A 1 82 ? -7.598 -9.476 -1.322 1.00 87.12 82 ASP A O 1
ATOM 659 N N . GLU A 1 83 ? -6.414 -10.815 0.024 1.00 87.81 83 GLU A N 1
ATOM 660 C CA . GLU A 1 83 ? -7.456 -10.913 1.052 1.00 87.81 83 GLU A CA 1
ATOM 661 C C . GLU A 1 83 ? -7.729 -9.567 1.742 1.00 87.81 83 GLU A C 1
ATOM 663 O O . GLU A 1 83 ? -8.882 -9.158 1.889 1.00 87.81 83 GLU A O 1
ATOM 668 N N . HIS A 1 84 ? -6.670 -8.852 2.126 1.00 92.75 84 HIS A N 1
ATOM 669 C CA . HIS A 1 84 ? -6.774 -7.588 2.860 1.00 92.75 84 HIS A CA 1
ATOM 670 C C . HIS A 1 84 ? -6.950 -6.371 1.949 1.00 92.75 84 HIS A C 1
ATOM 672 O O . HIS A 1 84 ? -7.352 -5.300 2.407 1.00 92.75 84 HIS A O 1
ATOM 678 N N . GLU A 1 85 ? -6.695 -6.523 0.649 1.00 92.50 85 GLU A N 1
ATOM 679 C CA . GLU A 1 85 ? -6.994 -5.497 -0.343 1.00 92.50 85 GLU A CA 1
ATOM 680 C C . GLU A 1 85 ? -8.485 -5.140 -0.332 1.00 92.50 85 GLU A C 1
ATOM 682 O O . GLU A 1 85 ? -8.848 -3.964 -0.354 1.00 92.50 85 GLU A O 1
ATOM 687 N N . ARG A 1 86 ? -9.360 -6.139 -0.186 1.00 92.06 86 ARG A N 1
ATOM 688 C CA . ARG A 1 86 ? -10.802 -5.932 -0.036 1.00 92.06 86 ARG A CA 1
ATOM 689 C C . ARG A 1 86 ? -11.141 -5.002 1.136 1.00 92.06 86 ARG A C 1
ATOM 691 O O . ARG A 1 86 ? -11.953 -4.089 0.974 1.00 92.06 86 ARG A O 1
ATOM 698 N N . ASP A 1 87 ? -10.537 -5.239 2.300 1.00 93.50 87 ASP A N 1
ATOM 699 C CA . ASP A 1 87 ? -10.784 -4.450 3.513 1.00 93.50 87 ASP A CA 1
ATOM 700 C C . ASP A 1 87 ? -10.359 -2.995 3.319 1.00 93.50 87 ASP A C 1
ATOM 702 O O . ASP A 1 87 ? -11.099 -2.074 3.673 1.00 93.50 87 ASP A O 1
ATOM 706 N N . PHE A 1 88 ? -9.207 -2.788 2.680 1.00 93.81 88 PHE A N 1
ATOM 707 C CA . PHE A 1 88 ? -8.735 -1.460 2.313 1.00 93.81 88 PHE A CA 1
ATOM 708 C C . PHE A 1 88 ? -9.681 -0.752 1.349 1.00 93.81 88 PHE A C 1
ATOM 710 O O . PHE A 1 88 ? -10.005 0.405 1.582 1.00 93.81 88 PHE A O 1
ATOM 717 N N . TYR A 1 89 ? -10.165 -1.417 0.297 1.00 92.12 89 TYR A N 1
ATOM 718 C CA . TYR A 1 89 ? -11.096 -0.796 -0.652 1.00 92.12 89 TYR A CA 1
ATOM 719 C C . TYR A 1 89 ? -12.412 -0.389 0.002 1.00 92.12 89 TYR A C 1
ATOM 721 O O . TYR A 1 89 ? -12.917 0.700 -0.273 1.00 92.12 89 TYR A O 1
ATOM 729 N N . TYR A 1 90 ? -12.945 -1.232 0.888 1.00 93.19 90 TYR A N 1
ATOM 730 C CA . TYR A 1 90 ? -14.136 -0.892 1.654 1.00 93.19 90 TYR A CA 1
ATOM 731 C C . TYR A 1 90 ? -13.895 0.345 2.525 1.00 93.19 90 TYR A C 1
ATOM 733 O O . TYR A 1 90 ? -14.651 1.311 2.444 1.00 93.19 90 TYR A O 1
ATOM 741 N N . TRP A 1 91 ? -12.817 0.358 3.312 1.00 94.88 91 TRP A N 1
ATOM 742 C CA . TRP A 1 91 ? -12.452 1.518 4.128 1.00 94.88 91 TRP A CA 1
ATOM 743 C C . TRP A 1 91 ? -12.233 2.779 3.288 1.00 94.88 91 TRP A C 1
ATOM 745 O O . TRP A 1 91 ? -12.717 3.859 3.622 1.00 94.88 91 TRP A O 1
ATOM 755 N N . PHE A 1 92 ? -11.531 2.639 2.171 1.00 92.69 92 PHE A N 1
ATOM 756 C CA . PHE A 1 92 ? -11.148 3.751 1.326 1.00 92.69 92 PHE A CA 1
ATOM 757 C C . PHE A 1 92 ? -12.356 4.396 0.637 1.00 92.69 92 PHE A C 1
ATOM 759 O O . PHE A 1 92 ? -12.432 5.620 0.567 1.00 92.69 92 PHE A O 1
ATOM 766 N N . LEU A 1 93 ? -13.314 3.597 0.159 1.00 90.38 93 LEU A N 1
ATOM 767 C CA . LEU A 1 93 ? -14.492 4.095 -0.558 1.00 90.38 93 LEU A CA 1
ATOM 768 C C . LEU A 1 93 ? -15.667 4.448 0.364 1.00 90.38 93 LEU A C 1
ATOM 770 O O . LEU A 1 93 ? -16.371 5.418 0.095 1.00 90.38 93 LEU A O 1
ATOM 774 N N . GLU A 1 94 ? -15.878 3.685 1.438 1.00 88.31 94 GLU A N 1
ATOM 775 C CA . GLU A 1 94 ? -17.078 3.778 2.285 1.00 88.31 94 GLU A CA 1
ATOM 776 C C . GLU A 1 94 ? -16.777 4.228 3.728 1.00 88.31 94 GLU A C 1
ATOM 778 O O . GLU A 1 94 ? -17.675 4.698 4.423 1.00 88.31 94 GLU A O 1
ATOM 783 N N . GLY A 1 95 ? -15.536 4.074 4.201 1.00 80.12 95 GLY A N 1
ATOM 784 C CA . GLY A 1 95 ? -15.112 4.298 5.592 1.00 80.12 95 GLY A CA 1
ATOM 785 C C . GLY A 1 95 ? -14.280 5.564 5.817 1.00 80.12 95 GLY A C 1
ATOM 786 O O . GLY A 1 95 ? -13.433 5.570 6.707 1.00 80.12 95 GLY A O 1
ATOM 787 N N . ASP A 1 96 ? -14.493 6.599 4.999 1.00 87.25 96 ASP A N 1
ATOM 788 C CA . ASP A 1 96 ? -13.782 7.890 5.017 1.00 87.25 96 ASP A CA 1
ATOM 789 C C . ASP A 1 96 ? -12.287 7.841 4.630 1.00 87.25 96 ASP A C 1
ATOM 791 O O . ASP A 1 96 ? -11.597 8.858 4.704 1.00 87.25 96 ASP A O 1
ATOM 795 N N . GLY A 1 97 ? -11.759 6.713 4.141 1.00 88.00 97 GLY A N 1
ATOM 796 C CA . GLY A 1 97 ? -10.339 6.618 3.777 1.00 88.00 97 GLY A CA 1
ATOM 797 C C . GLY A 1 97 ? -9.908 7.498 2.588 1.00 88.00 97 GLY A C 1
ATOM 798 O O . GLY A 1 97 ? -8.752 7.925 2.539 1.00 88.00 97 GLY A O 1
ATOM 799 N N . ASP A 1 98 ? -10.814 7.849 1.663 1.00 90.88 98 ASP A N 1
ATOM 800 C CA . ASP A 1 98 ? -10.502 8.695 0.493 1.00 90.88 98 ASP A CA 1
ATOM 801 C C . ASP A 1 98 ? -9.982 10.091 0.878 1.00 90.88 98 ASP A C 1
ATOM 803 O O . ASP A 1 98 ? -9.182 10.672 0.142 1.00 90.88 98 ASP A O 1
ATOM 807 N N . GLN A 1 99 ? -10.323 10.605 2.066 1.00 92.62 99 GLN A N 1
ATOM 808 C CA . GLN A 1 99 ? -9.808 11.896 2.543 1.00 92.62 99 GLN A CA 1
ATOM 809 C C . GLN A 1 99 ? -8.282 11.896 2.745 1.00 92.62 99 GLN A C 1
ATOM 811 O O . GLN A 1 99 ? -7.655 12.955 2.753 1.00 92.62 99 GLN A O 1
ATOM 816 N N . HIS A 1 100 ? -7.685 10.713 2.906 1.00 91.50 100 HIS A N 1
ATOM 817 C CA . HIS A 1 100 ? -6.248 10.529 3.086 1.00 91.50 100 HIS A CA 1
ATOM 818 C C . HIS A 1 100 ? -5.515 10.252 1.765 1.00 91.50 100 HIS A C 1
ATOM 820 O O . HIS A 1 100 ? -4.300 10.027 1.770 1.00 91.50 100 HIS A O 1
ATOM 826 N N . ARG A 1 101 ? -6.211 10.280 0.620 1.00 89.56 101 ARG A N 1
ATOM 827 C CA . ARG A 1 101 ? -5.612 10.061 -0.701 1.00 89.56 101 ARG A CA 1
ATOM 828 C C . ARG A 1 101 ? -4.461 11.038 -0.958 1.00 89.56 101 ARG A C 1
ATOM 830 O O . ARG A 1 101 ? -4.637 12.251 -0.898 1.00 89.56 101 ARG A O 1
ATOM 837 N N . GLY A 1 102 ? -3.297 10.496 -1.316 1.00 87.00 102 GLY A N 1
ATOM 838 C CA . GLY A 1 102 ? -2.105 11.292 -1.635 1.00 87.00 102 GLY A CA 1
ATOM 839 C C . GLY A 1 102 ? -1.462 11.962 -0.417 1.00 87.00 102 GLY A C 1
ATOM 840 O O . GLY A 1 102 ? -0.650 12.867 -0.577 1.00 87.00 102 GLY A O 1
ATOM 841 N N . THR A 1 103 ? -1.843 11.559 0.799 1.00 91.25 103 THR A N 1
ATOM 842 C CA . THR A 1 103 ? -1.268 12.081 2.043 1.00 91.25 103 THR A CA 1
ATOM 843 C C . THR A 1 103 ? -0.347 11.054 2.688 1.00 91.25 103 THR A C 1
ATOM 845 O O . THR A 1 103 ? -0.555 9.847 2.558 1.00 91.25 103 THR A O 1
ATOM 848 N N . GLU A 1 104 ? 0.627 11.532 3.462 1.00 91.62 104 GLU A N 1
ATOM 849 C CA . GLU A 1 104 ? 1.508 10.669 4.259 1.00 91.62 104 GLU A CA 1
ATOM 850 C C . GLU A 1 104 ? 0.754 9.940 5.392 1.00 91.62 104 GLU A C 1
ATOM 852 O O . GLU A 1 104 ? 1.237 8.946 5.927 1.00 91.62 104 GLU A O 1
ATOM 857 N N . ALA A 1 105 ? -0.460 10.396 5.724 1.00 92.94 105 ALA A N 1
ATOM 858 C CA . ALA A 1 105 ? -1.303 9.822 6.769 1.00 92.94 105 ALA A CA 1
ATOM 859 C C . ALA A 1 105 ? -2.112 8.594 6.314 1.00 92.94 105 ALA A C 1
ATOM 861 O O . ALA A 1 105 ? -2.695 7.921 7.159 1.00 92.94 105 ALA A O 1
ATOM 862 N N . LEU A 1 106 ? -2.163 8.282 5.008 1.00 93.50 106 LEU A N 1
ATOM 863 C CA . LEU A 1 106 ? -2.956 7.163 4.474 1.00 93.50 106 LEU A CA 1
ATOM 864 C C . LEU A 1 106 ? -2.635 5.845 5.184 1.00 93.50 106 LEU A C 1
ATOM 866 O O . LEU A 1 106 ? -3.539 5.107 5.571 1.00 93.50 106 LEU A O 1
ATOM 870 N N . GLN A 1 107 ? -1.342 5.567 5.352 1.00 94.31 107 GLN A N 1
ATOM 871 C CA . GLN A 1 107 ? -0.880 4.322 5.945 1.00 94.31 107 GLN A CA 1
ATOM 872 C C . GLN A 1 107 ? -1.294 4.197 7.407 1.00 94.31 107 GLN A C 1
ATOM 874 O O . GLN A 1 107 ? -1.828 3.166 7.809 1.00 94.31 107 GLN A O 1
ATOM 879 N N . GLU A 1 108 ? -1.053 5.238 8.197 1.00 94.38 108 GLU A N 1
ATOM 880 C CA . GLU A 1 108 ? -1.392 5.240 9.616 1.00 94.38 108 GLU A CA 1
ATOM 881 C C . GLU A 1 108 ? -2.906 5.149 9.824 1.00 94.38 108 GLU A C 1
ATOM 883 O O . GLU A 1 108 ? -3.357 4.310 10.598 1.00 94.38 108 GLU A O 1
ATOM 888 N N . ALA A 1 109 ? -3.688 5.916 9.060 1.00 94.69 109 ALA A N 1
ATOM 889 C CA . ALA A 1 109 ? -5.145 5.914 9.155 1.00 94.69 109 ALA A CA 1
ATOM 890 C C . ALA A 1 109 ? -5.751 4.539 8.832 1.00 94.69 109 ALA A C 1
ATOM 892 O O . ALA A 1 109 ? -6.637 4.069 9.546 1.00 94.69 109 ALA A O 1
ATOM 893 N N . PHE A 1 110 ? -5.253 3.857 7.793 1.00 95.00 110 PHE A N 1
ATOM 894 C CA . PHE A 1 110 ? -5.704 2.500 7.485 1.00 95.00 110 PHE A CA 1
ATOM 895 C C . PHE A 1 110 ? -5.330 1.509 8.593 1.00 95.00 110 PHE A C 1
ATOM 897 O O . PHE A 1 110 ? -6.158 0.696 9.005 1.00 95.00 110 PHE A O 1
ATOM 904 N N . ARG A 1 111 ? -4.087 1.573 9.090 1.00 94.12 111 ARG A N 1
ATOM 905 C CA . ARG A 1 111 ? -3.611 0.685 10.159 1.00 94.12 111 ARG A CA 1
ATOM 906 C C . ARG A 1 111 ? -4.405 0.872 11.450 1.00 94.12 111 ARG A C 1
ATOM 908 O O . ARG A 1 111 ? -4.758 -0.124 12.074 1.00 94.12 111 ARG A O 1
ATOM 915 N N . GLU A 1 112 ? -4.705 2.113 11.825 1.00 94.75 112 GLU A N 1
ATOM 916 C CA . GLU A 1 112 ? -5.542 2.442 12.984 1.00 94.75 112 GLU A CA 1
ATOM 917 C C . GLU A 1 112 ? -6.950 1.862 12.819 1.00 94.75 112 GLU A C 1
ATOM 919 O O . GLU A 1 112 ? -7.406 1.086 13.659 1.00 94.75 112 GLU A O 1
ATOM 924 N N . TRP A 1 113 ? -7.597 2.136 11.684 1.00 95.19 113 TRP A N 1
ATOM 925 C CA . TRP A 1 113 ? -8.928 1.608 11.390 1.00 95.19 113 TRP A CA 1
ATOM 926 C C . TRP A 1 113 ? -8.978 0.073 11.433 1.00 95.19 113 TRP A C 1
ATOM 928 O O . TRP A 1 113 ? -9.905 -0.516 11.995 1.00 95.19 113 TRP A O 1
ATOM 938 N N . PHE A 1 114 ? -7.971 -0.594 10.866 1.00 94.75 114 PHE A N 1
ATOM 939 C CA . PHE A 1 114 ? -7.893 -2.052 10.865 1.00 94.75 114 PHE A CA 1
ATOM 940 C C . PHE A 1 114 ? -7.634 -2.617 12.271 1.00 94.75 114 PHE A C 1
ATOM 942 O O . PHE A 1 114 ? -8.210 -3.650 12.632 1.00 94.75 114 PHE A O 1
ATOM 949 N N . ALA A 1 115 ? -6.800 -1.951 13.075 1.00 93.06 115 ALA A N 1
ATOM 950 C CA . ALA A 1 115 ? -6.523 -2.329 14.460 1.00 93.06 115 ALA A CA 1
ATOM 951 C C . ALA A 1 115 ? -7.762 -2.190 15.364 1.00 93.06 115 ALA A C 1
ATOM 953 O O . ALA A 1 115 ? -7.976 -3.033 16.235 1.00 93.06 115 ALA A O 1
ATOM 954 N N . ASP A 1 116 ? -8.633 -1.216 15.087 1.00 93.94 116 ASP A N 1
ATOM 955 C CA . ASP A 1 116 ? -9.926 -1.034 15.764 1.00 93.94 116 ASP A CA 1
ATOM 956 C C . ASP A 1 116 ? -10.995 -2.070 15.353 1.00 93.94 116 ASP A C 1
ATOM 958 O O . ASP A 1 116 ? -12.140 -2.031 15.814 1.00 93.94 116 ASP A O 1
ATOM 962 N N . GLY A 1 117 ? -10.631 -3.041 14.508 1.00 91.75 117 GLY A N 1
ATOM 963 C CA . GLY A 1 117 ? -11.514 -4.112 14.046 1.00 91.75 117 GLY A CA 1
ATOM 964 C C . GLY A 1 117 ? -12.266 -3.784 12.758 1.00 91.75 117 GLY A C 1
ATOM 965 O O . GLY A 1 117 ? -13.203 -4.498 12.399 1.00 91.75 117 GLY A O 1
ATOM 966 N N . GLY A 1 118 ? -11.862 -2.730 12.047 1.00 91.00 118 GLY A N 1
ATOM 967 C CA . GLY A 1 118 ? -12.376 -2.404 10.726 1.00 91.00 118 GLY A CA 1
ATOM 968 C C . GLY A 1 118 ? -12.121 -3.534 9.731 1.00 91.00 118 GLY A C 1
ATOM 969 O O . GLY A 1 118 ? -10.979 -3.924 9.497 1.00 91.00 118 GLY A O 1
ATOM 970 N N . ARG A 1 119 ? -13.189 -4.090 9.159 1.00 92.94 119 ARG A N 1
ATOM 971 C CA . ARG A 1 119 ? -13.146 -5.126 8.118 1.00 92.94 119 ARG A CA 1
ATOM 972 C C . ARG A 1 119 ? -14.227 -4.845 7.088 1.00 92.94 119 ARG A C 1
ATOM 974 O O . ARG A 1 119 ? -15.266 -4.268 7.426 1.00 92.94 119 ARG A O 1
ATOM 981 N N . ALA A 1 120 ? -14.002 -5.270 5.850 1.00 91.38 120 ALA A N 1
ATOM 982 C CA . ALA A 1 120 ? -15.072 -5.291 4.873 1.00 91.38 120 ALA A CA 1
ATOM 983 C C . ALA A 1 120 ? -16.150 -6.300 5.313 1.00 91.38 120 ALA A C 1
ATOM 985 O O . ALA A 1 120 ? -15.828 -7.376 5.824 1.00 91.38 120 ALA A O 1
ATOM 986 N N . PRO A 1 121 ? -17.438 -5.986 5.112 1.00 88.56 121 PRO A N 1
ATOM 987 C CA . PRO A 1 121 ? -18.506 -6.959 5.297 1.00 88.56 121 PRO A CA 1
ATOM 988 C C . PRO A 1 121 ? -18.354 -8.158 4.350 1.00 88.56 121 PRO A C 1
ATOM 990 O O . PRO A 1 121 ? -17.901 -7.989 3.222 1.00 88.56 121 PRO A O 1
ATOM 993 N N . ASP A 1 122 ? -18.853 -9.336 4.739 1.00 86.56 122 ASP A N 1
ATOM 994 C CA . ASP A 1 122 ? -18.774 -10.563 3.919 1.00 86.56 122 ASP A CA 1
ATOM 995 C C . ASP A 1 122 ? -19.394 -10.439 2.515 1.00 86.56 122 ASP A C 1
ATOM 997 O O . ASP A 1 122 ? -19.074 -11.214 1.620 1.00 86.56 122 ASP A O 1
ATOM 1001 N N . TRP A 1 123 ? -20.324 -9.498 2.322 1.00 84.31 123 TRP A N 1
ATOM 1002 C CA . TRP A 1 123 ? -20.983 -9.263 1.034 1.00 84.31 123 TRP A CA 1
ATOM 1003 C C . TRP A 1 123 ? -20.165 -8.387 0.079 1.00 84.31 123 TRP A C 1
ATOM 1005 O O . TRP A 1 123 ? -20.551 -8.240 -1.080 1.00 84.31 123 TRP A O 1
ATOM 1015 N N . TYR A 1 124 ? -19.093 -7.759 0.559 1.00 85.31 124 TYR A N 1
ATOM 1016 C CA . TYR A 1 124 ? -18.240 -6.920 -0.263 1.00 85.31 124 TYR A CA 1
ATOM 1017 C C . TYR A 1 124 ? -17.241 -7.817 -0.995 1.00 85.31 124 TYR A C 1
ATOM 1019 O O . TYR A 1 124 ? -16.443 -8.501 -0.369 1.00 85.31 124 TYR A O 1
ATOM 1027 N N . ASP A 1 125 ? -17.298 -7.846 -2.322 1.00 75.88 125 ASP A N 1
ATOM 1028 C CA . ASP A 1 125 ? -16.435 -8.728 -3.124 1.00 75.88 125 ASP A CA 1
ATOM 1029 C C . ASP A 1 125 ? -15.021 -8.142 -3.307 1.00 75.88 125 ASP A C 1
ATOM 1031 O O . ASP A 1 125 ? -14.068 -8.862 -3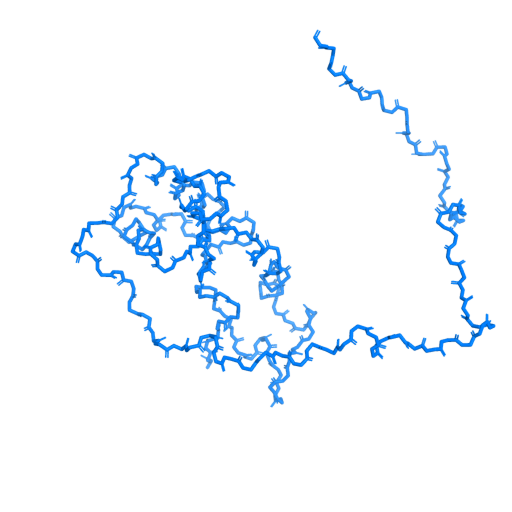.582 1.00 75.88 125 ASP A O 1
ATOM 1035 N N . GLY A 1 126 ? -14.860 -6.834 -3.077 1.00 80.12 126 GLY A N 1
ATOM 1036 C CA . GLY A 1 126 ? -13.612 -6.120 -3.335 1.00 80.12 126 GLY A CA 1
ATOM 1037 C C . GLY A 1 126 ? -13.482 -5.642 -4.786 1.00 80.12 126 GLY A C 1
ATOM 1038 O O . GLY A 1 126 ? -14.453 -5.664 -5.548 1.00 80.12 126 GLY A O 1
ATOM 1039 N N . PRO A 1 127 ? -12.301 -5.129 -5.165 1.00 76.25 127 PRO A N 1
ATOM 1040 C CA . PRO A 1 127 ? -12.027 -4.730 -6.541 1.00 76.25 127 PRO A CA 1
ATOM 1041 C C . PRO A 1 127 ? -11.954 -5.951 -7.470 1.00 76.25 127 PRO A C 1
ATOM 1043 O O . PRO A 1 127 ? -11.238 -6.912 -7.198 1.00 76.25 127 PRO A O 1
ATOM 1046 N N . GLU A 1 128 ? -12.645 -5.894 -8.612 1.00 71.69 128 GLU A N 1
ATOM 1047 C CA . GLU A 1 128 ? -12.449 -6.881 -9.677 1.00 71.69 128 GLU A CA 1
ATOM 1048 C C . GLU A 1 128 ? -11.142 -6.565 -10.416 1.00 71.69 128 GLU A C 1
ATOM 1050 O O . GLU A 1 128 ? -11.025 -5.547 -11.108 1.00 71.69 128 GLU A O 1
ATOM 1055 N N . HIS A 1 129 ? -10.151 -7.441 -10.268 1.00 71.19 129 HIS A N 1
ATOM 1056 C CA . HIS A 1 129 ? -8.904 -7.358 -11.019 1.00 71.19 129 HIS A CA 1
ATOM 1057 C C . HIS A 1 129 ? -9.002 -8.175 -12.299 1.00 71.19 129 HIS A C 1
ATOM 1059 O O . HIS A 1 129 ? -9.466 -9.315 -12.299 1.00 71.19 129 HIS A O 1
ATOM 1065 N N . VAL A 1 130 ? -8.488 -7.627 -13.399 1.00 67.62 130 VAL A N 1
ATOM 1066 C CA . VAL A 1 130 ? -8.231 -8.445 -14.586 1.00 67.62 130 VAL A CA 1
ATOM 1067 C C . VAL A 1 130 ? -7.162 -9.462 -14.201 1.00 67.62 130 VAL A C 1
ATOM 1069 O O . VAL A 1 130 ? -6.075 -9.066 -13.778 1.00 67.62 130 VAL A O 1
ATOM 1072 N N . ALA A 1 131 ? -7.474 -10.753 -14.342 1.00 56.25 131 ALA A N 1
ATOM 1073 C CA . ALA A 1 131 ? -6.530 -11.843 -14.125 1.00 56.25 131 ALA A CA 1
ATOM 1074 C C . ALA A 1 131 ? -5.332 -11.672 -15.071 1.00 56.25 131 ALA A C 1
ATOM 1076 O O . ALA A 1 131 ? -5.357 -12.075 -16.233 1.00 56.25 131 ALA A O 1
ATOM 1077 N N . THR A 1 132 ? -4.304 -11.002 -14.570 1.00 54.38 132 THR A N 1
ATOM 1078 C CA . THR A 1 132 ? -3.016 -10.825 -15.225 1.00 54.38 132 THR A CA 1
ATOM 1079 C C . THR A 1 132 ? -2.097 -11.644 -14.351 1.00 54.38 132 THR A C 1
ATOM 1081 O O . THR A 1 132 ? -1.805 -11.202 -13.252 1.00 54.38 132 THR A O 1
ATOM 1084 N N . ASP A 1 133 ? -1.811 -12.879 -14.755 1.00 53.41 133 ASP A N 1
ATOM 1085 C CA . ASP A 1 133 ? -1.089 -13.868 -13.950 1.00 53.41 133 ASP A CA 1
ATOM 1086 C C . ASP A 1 133 ? 0.354 -13.377 -13.739 1.00 53.41 133 ASP A C 1
ATOM 1088 O O . ASP A 1 133 ? 1.172 -13.508 -14.654 1.00 53.41 133 ASP A O 1
ATOM 1092 N N . PRO A 1 134 ? 0.674 -12.733 -12.597 1.00 54.31 134 PRO A N 1
ATOM 1093 C CA . PRO A 1 134 ? 1.977 -12.107 -12.426 1.00 54.31 134 PRO A CA 1
ATOM 1094 C C . PRO A 1 134 ? 3.064 -13.177 -12.273 1.00 54.31 134 PRO A C 1
ATOM 1096 O O . PRO A 1 134 ? 4.207 -12.928 -12.642 1.00 54.31 134 PRO A O 1
ATOM 1099 N N . GLU A 1 135 ? 2.685 -14.382 -11.836 1.00 54.78 135 GLU A N 1
ATOM 1100 C CA . GLU A 1 135 ? 3.539 -15.565 -11.708 1.00 54.78 135 GLU A CA 1
ATOM 1101 C C . GLU A 1 135 ? 3.920 -16.188 -13.068 1.00 54.78 135 GLU A C 1
ATOM 1103 O O . GLU A 1 135 ? 4.892 -16.935 -13.149 1.00 54.78 135 GLU A O 1
ATOM 1108 N N . ASN A 1 136 ? 3.196 -15.864 -14.150 1.00 52.84 136 ASN A N 1
ATOM 1109 C CA . ASN A 1 136 ? 3.576 -16.183 -15.536 1.00 52.84 136 ASN A CA 1
ATOM 1110 C C . ASN A 1 136 ? 4.324 -15.046 -16.237 1.00 52.84 136 ASN A C 1
ATOM 1112 O O . ASN A 1 136 ? 4.628 -15.160 -17.431 1.00 52.84 136 ASN A O 1
ATOM 1116 N N . THR A 1 137 ? 4.609 -13.941 -15.546 1.00 56.97 137 THR A N 1
ATOM 1117 C CA . THR A 1 137 ? 5.502 -12.930 -16.114 1.00 56.97 137 THR A CA 1
ATOM 1118 C C . THR A 1 137 ? 6.872 -13.584 -16.279 1.00 56.97 137 THR A C 1
ATOM 1120 O O . THR A 1 137 ? 7.337 -14.220 -15.334 1.00 56.97 137 THR A O 1
ATOM 1123 N N . PRO A 1 138 ? 7.518 -13.483 -17.457 1.00 52.66 138 PRO A N 1
ATOM 1124 C CA . PRO A 1 138 ? 8.887 -13.944 -17.599 1.00 52.66 138 PRO A CA 1
ATOM 1125 C C . PRO A 1 138 ? 9.719 -13.287 -16.503 1.00 52.66 138 PRO A C 1
ATOM 1127 O O . PRO A 1 138 ? 9.741 -12.057 -16.416 1.00 52.66 138 PRO A O 1
ATOM 1130 N N . ASP A 1 139 ? 10.358 -14.099 -15.663 1.00 54.62 139 ASP A N 1
ATOM 1131 C CA . ASP A 1 139 ? 11.373 -13.587 -14.754 1.00 54.62 139 ASP A CA 1
ATOM 1132 C C . ASP A 1 139 ? 12.394 -12.861 -15.642 1.00 54.62 139 ASP A C 1
ATOM 1134 O O . ASP A 1 139 ? 12.830 -13.449 -16.647 1.00 54.62 139 ASP A O 1
ATOM 1138 N N . PRO A 1 140 ? 12.693 -11.571 -15.396 1.00 52.62 140 PRO A N 1
ATOM 1139 C CA . PRO A 1 140 ? 13.742 -10.912 -16.153 1.00 52.62 140 PRO A CA 1
ATOM 1140 C C . PRO A 1 140 ? 14.984 -11.788 -16.024 1.00 52.62 140 PRO A C 1
ATOM 1142 O O . PRO A 1 140 ? 15.246 -12.312 -14.946 1.00 52.62 140 PRO A O 1
ATOM 1145 N N . ASP A 1 141 ? 15.714 -11.990 -17.120 1.00 56.75 141 ASP A N 1
ATOM 1146 C CA . ASP A 1 141 ? 16.970 -12.736 -17.095 1.00 56.75 141 ASP A CA 1
ATOM 1147 C C . ASP A 1 141 ? 17.929 -11.924 -16.206 1.00 56.75 141 ASP A C 1
ATOM 1149 O O . ASP A 1 141 ? 18.602 -11.007 -16.677 1.00 56.75 141 ASP A O 1
ATOM 1153 N N . VAL A 1 142 ? 17.870 -12.139 -14.883 1.00 56.84 142 VAL A N 1
ATOM 1154 C CA . VAL A 1 142 ? 18.758 -11.506 -13.916 1.00 56.84 142 VAL A CA 1
ATOM 1155 C C . VAL A 1 142 ? 20.115 -12.062 -14.296 1.00 56.84 14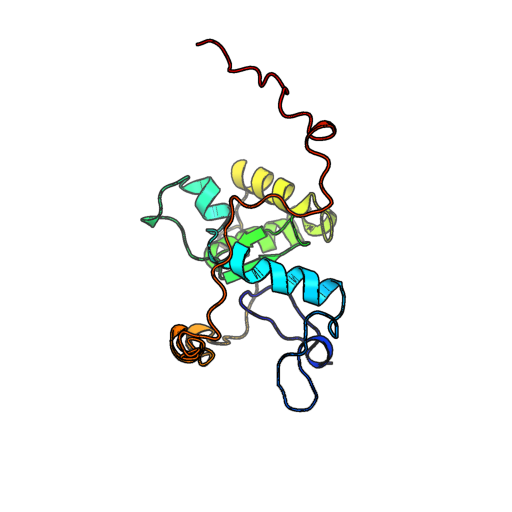2 VAL A C 1
ATOM 1157 O O . VAL A 1 142 ? 20.333 -13.265 -14.115 1.00 56.84 142 VAL A O 1
ATOM 1160 N N . PRO A 1 143 ? 21.004 -11.249 -14.893 1.00 57.41 143 PRO A N 1
ATOM 1161 C CA . PRO A 1 143 ? 22.276 -11.772 -15.330 1.00 57.41 143 PRO A CA 1
ATOM 1162 C C . PRO A 1 143 ? 22.958 -12.298 -14.077 1.00 57.41 143 PRO A C 1
ATOM 1164 O O . PRO A 1 143 ? 23.007 -11.598 -13.061 1.00 57.41 143 PRO A O 1
ATOM 1167 N N . ASP A 1 144 ? 23.421 -13.544 -14.139 1.00 59.88 144 ASP A N 1
ATOM 1168 C CA . ASP A 1 144 ? 24.127 -14.169 -13.032 1.00 59.88 144 ASP A CA 1
ATOM 1169 C C . ASP A 1 144 ? 25.202 -13.183 -12.528 1.00 59.88 144 ASP A C 1
ATOM 1171 O O . ASP A 1 144 ? 25.937 -12.621 -13.350 1.00 59.88 144 ASP A O 1
ATOM 1175 N N . PRO A 1 145 ? 25.275 -12.882 -11.219 1.00 56.59 145 PRO A N 1
ATOM 1176 C CA . PRO A 1 145 ? 26.232 -11.910 -10.695 1.00 56.59 145 PRO A CA 1
ATOM 1177 C C . PRO A 1 145 ? 27.683 -12.271 -11.051 1.00 56.59 145 PRO A C 1
ATOM 1179 O O . PRO A 1 145 ? 28.534 -11.382 -11.095 1.00 56.59 145 PRO A O 1
ATOM 1182 N N . GLU A 1 146 ? 27.972 -13.535 -11.380 1.00 59.72 146 GLU A N 1
ATOM 1183 C CA . GLU A 1 146 ? 29.272 -13.965 -11.893 1.00 59.72 146 GLU A CA 1
ATOM 1184 C C . GLU A 1 146 ? 29.549 -13.509 -13.340 1.00 59.72 146 GLU A C 1
ATOM 1186 O O . GLU A 1 146 ? 30.710 -13.425 -13.731 1.00 59.72 146 GLU A O 1
ATOM 1191 N N . ILE A 1 147 ? 28.538 -13.133 -14.132 1.00 57.31 147 ILE A N 1
ATOM 1192 C CA . ILE A 1 147 ? 28.708 -12.551 -15.482 1.00 57.31 147 ILE A CA 1
ATOM 1193 C C . ILE A 1 147 ? 29.337 -11.153 -15.401 1.00 57.31 147 ILE A C 1
ATOM 1195 O O . ILE A 1 147 ? 30.054 -10.740 -16.315 1.00 57.31 147 ILE A O 1
ATOM 1199 N N . PHE A 1 148 ? 29.115 -10.431 -14.299 1.00 54.31 148 PHE A N 1
ATOM 1200 C CA . PHE A 1 148 ? 29.741 -9.132 -14.043 1.00 54.31 148 PHE A CA 1
ATOM 1201 C C . PHE A 1 148 ? 31.106 -9.239 -13.352 1.00 54.31 148 PHE A C 1
ATOM 1203 O O . PHE A 1 148 ? 31.803 -8.226 -13.240 1.00 54.31 148 PHE A O 1
ATOM 1210 N N . ASN A 1 149 ? 31.533 -10.442 -12.944 1.00 58.97 149 ASN A N 1
ATOM 1211 C CA . ASN A 1 149 ? 32.908 -10.680 -12.516 1.00 58.97 149 ASN A CA 1
ATOM 1212 C C . ASN A 1 149 ? 33.813 -10.703 -13.749 1.00 58.97 149 ASN A C 1
ATOM 1214 O O . ASN A 1 149 ? 34.208 -11.751 -14.257 1.00 58.97 149 ASN A O 1
ATOM 1218 N N . VAL A 1 150 ? 34.161 -9.517 -14.240 1.00 61.06 150 VAL A N 1
ATOM 1219 C CA . VAL A 1 150 ? 35.258 -9.377 -15.192 1.00 61.06 150 VAL A CA 1
ATOM 1220 C C . VAL A 1 150 ? 36.526 -9.864 -14.490 1.00 61.06 150 VAL A C 1
ATOM 1222 O O . VAL A 1 150 ? 36.888 -9.343 -13.434 1.00 61.06 150 VAL A O 1
ATOM 1225 N N . GLU A 1 151 ? 37.206 -10.859 -15.063 1.00 59.75 151 GLU A N 1
ATOM 1226 C CA . GLU A 1 151 ? 38.569 -11.225 -14.668 1.00 59.75 151 GLU A CA 1
ATOM 1227 C C . GLU A 1 151 ? 39.494 -10.042 -14.981 1.00 59.75 151 GLU A C 1
ATOM 1229 O O . GLU A 1 151 ? 40.083 -9.940 -16.057 1.00 59.75 151 GLU A O 1
ATOM 1234 N N . VAL A 1 152 ? 39.579 -9.099 -14.046 1.00 64.75 152 VAL A N 1
ATOM 1235 C CA . VAL A 1 152 ? 40.544 -8.007 -14.099 1.00 64.75 152 VAL A CA 1
ATOM 1236 C C . VAL A 1 152 ? 41.921 -8.630 -13.843 1.00 64.75 152 VAL A C 1
ATOM 1238 O O . VAL A 1 152 ? 42.094 -9.292 -12.811 1.00 64.75 152 VAL A O 1
ATOM 1241 N N . PRO A 1 153 ? 42.902 -8.483 -14.749 1.00 71.12 153 PRO A N 1
ATOM 1242 C CA . PRO A 1 153 ? 44.233 -9.038 -14.535 1.00 71.12 153 PRO A CA 1
ATOM 1243 C C . PRO A 1 153 ? 44.850 -8.452 -13.254 1.00 71.12 153 PRO A C 1
ATOM 1245 O O . PRO A 1 153 ? 44.514 -7.345 -12.833 1.00 71.12 153 PRO A O 1
ATOM 1248 N N . GLU A 1 154 ? 45.706 -9.225 -12.577 1.00 65.31 154 GLU A N 1
ATOM 1249 C CA . GLU A 1 154 ? 46.199 -8.904 -11.224 1.00 65.31 154 GLU A CA 1
ATOM 1250 C C . GLU A 1 154 ? 46.867 -7.518 -11.116 1.00 65.31 154 GLU A C 1
ATOM 1252 O O . GLU A 1 154 ? 46.909 -6.940 -10.031 1.00 65.31 154 GLU A O 1
ATOM 1257 N N . ASP A 1 155 ? 47.373 -6.971 -12.224 1.00 69.69 155 ASP A N 1
ATOM 1258 C CA . ASP A 1 155 ? 47.989 -5.646 -12.315 1.00 69.69 155 ASP A CA 1
ATOM 1259 C C . ASP A 1 155 ? 46.993 -4.479 -12.439 1.00 69.69 155 ASP A C 1
ATOM 1261 O O . ASP A 1 155 ? 47.365 -3.338 -12.161 1.00 69.69 155 ASP A O 1
ATOM 1265 N N . GLU A 1 156 ? 45.736 -4.752 -12.792 1.00 65.38 156 GLU A N 1
ATOM 1266 C CA . GLU A 1 156 ? 44.649 -3.766 -12.884 1.00 65.38 156 GLU A CA 1
ATOM 1267 C C . GLU A 1 156 ? 43.697 -3.820 -11.670 1.00 65.38 156 GLU A C 1
ATOM 1269 O O . GLU A 1 156 ? 42.857 -2.937 -11.481 1.00 65.38 156 GLU A O 1
ATOM 1274 N N . GLN A 1 157 ? 43.841 -4.824 -10.796 1.00 66.69 157 GLN A N 1
ATOM 1275 C CA . GLN A 1 157 ? 43.069 -4.939 -9.558 1.00 66.69 157 GLN A CA 1
ATOM 1276 C C . GLN A 1 157 ? 43.540 -3.911 -8.515 1.00 66.69 157 GLN A C 1
ATOM 1278 O O . GLN A 1 157 ? 44.539 -4.100 -7.816 1.00 66.69 157 GLN A O 1
ATOM 1283 N N . ALA A 1 158 ? 42.786 -2.825 -8.350 1.00 68.31 158 ALA A N 1
ATOM 1284 C CA . ALA A 1 158 ? 43.023 -1.857 -7.283 1.00 68.31 158 ALA A CA 1
ATOM 1285 C C . ALA A 1 158 ? 42.418 -2.350 -5.957 1.00 68.31 158 ALA A C 1
ATOM 1287 O O . ALA A 1 158 ? 41.201 -2.465 -5.812 1.00 68.31 158 ALA A O 1
ATOM 1288 N N . ARG A 1 159 ? 43.258 -2.610 -4.945 1.00 64.94 159 ARG A N 1
ATOM 1289 C CA . ARG A 1 159 ? 42.766 -2.836 -3.577 1.00 64.94 159 ARG A CA 1
ATOM 1290 C C . ARG A 1 159 ? 42.348 -1.504 -2.969 1.00 64.94 159 ARG A C 1
ATOM 1292 O O . ARG A 1 159 ? 43.202 -0.699 -2.611 1.00 64.94 159 ARG A O 1
ATOM 1299 N N . VAL A 1 160 ? 41.047 -1.301 -2.804 1.00 59.84 160 VAL A N 1
ATOM 1300 C CA . VAL A 1 160 ? 40.525 -0.173 -2.029 1.00 59.84 160 VAL A CA 1
ATOM 1301 C C . VAL A 1 160 ? 40.747 -0.467 -0.547 1.00 59.84 160 VAL A C 1
ATOM 1303 O O . VAL A 1 160 ? 40.145 -1.377 0.024 1.00 59.84 160 VAL A O 1
ATOM 1306 N N . ASN A 1 161 ? 41.650 0.279 0.081 1.00 61.69 161 ASN A N 1
ATOM 1307 C CA . ASN A 1 161 ? 41.925 0.164 1.503 1.00 61.69 161 ASN A CA 1
ATOM 1308 C C . ASN A 1 161 ? 40.965 1.082 2.265 1.00 61.69 161 ASN A C 1
ATOM 1310 O O . ASN A 1 161 ? 41.178 2.286 2.355 1.00 61.69 161 ASN A O 1
ATOM 1314 N N . LEU A 1 162 ? 39.907 0.509 2.838 1.00 61.47 162 LEU A N 1
ATOM 1315 C CA . LEU A 1 162 ? 38.870 1.231 3.599 1.00 61.47 162 LEU A CA 1
ATOM 1316 C C . LEU A 1 162 ? 39.391 1.936 4.870 1.00 61.47 162 LEU A C 1
ATOM 1318 O O . LEU A 1 162 ? 38.614 2.534 5.608 1.00 61.47 162 LEU A O 1
ATOM 1322 N N . ARG A 1 163 ? 40.693 1.826 5.160 1.00 60.88 163 ARG A N 1
ATOM 1323 C CA . ARG A 1 163 ? 41.371 2.457 6.295 1.00 60.88 163 ARG A CA 1
ATOM 1324 C C . ARG A 1 163 ? 42.293 3.609 5.884 1.00 60.88 163 ARG A C 1
ATOM 1326 O O . ARG A 1 163 ? 42.821 4.278 6.766 1.00 60.88 163 ARG A O 1
ATOM 1333 N N . GLU A 1 164 ? 42.531 3.821 4.591 1.00 59.44 164 GLU A N 1
ATOM 1334 C CA . GLU A 1 164 ? 43.334 4.963 4.154 1.00 59.44 164 GLU A CA 1
ATOM 1335 C C . GLU A 1 164 ? 42.511 6.252 4.278 1.00 59.44 164 GLU A C 1
ATOM 1337 O O . GLU A 1 164 ? 41.369 6.293 3.811 1.00 59.44 164 GLU A O 1
ATOM 1342 N N . PRO A 1 165 ? 43.051 7.293 4.935 1.00 55.16 165 PRO A N 1
ATOM 1343 C CA . PRO A 1 165 ? 42.375 8.574 5.020 1.00 55.16 165 PRO A CA 1
ATOM 1344 C C . PRO A 1 165 ? 42.267 9.153 3.609 1.00 55.16 165 PRO A C 1
ATOM 1346 O O . PRO A 1 165 ? 43.251 9.253 2.877 1.00 55.16 165 PRO A O 1
ATOM 1349 N N . VAL A 1 166 ? 41.051 9.513 3.218 1.00 59.25 166 VAL A N 1
ATOM 1350 C CA . VAL A 1 166 ? 40.802 10.270 1.994 1.00 59.25 166 VAL A CA 1
ATOM 1351 C C . VAL A 1 166 ? 41.505 11.627 2.109 1.00 59.25 166 VAL A C 1
ATOM 1353 O O . VAL A 1 166 ? 41.217 12.405 3.018 1.00 59.25 166 VAL A O 1
ATOM 1356 N N . GLU A 1 167 ? 42.455 11.915 1.216 1.00 53.94 167 GLU A N 1
ATOM 1357 C CA . GLU A 1 167 ? 43.136 13.214 1.191 1.00 53.94 167 GLU A CA 1
ATOM 1358 C C . GLU A 1 167 ? 42.097 14.327 0.963 1.00 53.94 167 GLU A C 1
ATOM 1360 O O . GLU A 1 167 ? 41.508 14.428 -0.115 1.00 53.94 167 GLU A O 1
ATOM 1365 N N . GLY A 1 168 ? 41.849 15.141 1.995 1.00 56.03 168 GLY A N 1
ATOM 1366 C CA . GLY A 1 168 ? 40.860 16.226 1.977 1.00 56.03 168 GLY A CA 1
ATOM 1367 C C . GLY A 1 168 ? 39.788 16.167 3.069 1.00 56.03 168 GLY A C 1
ATOM 1368 O O . GLY A 1 168 ? 38.918 17.034 3.081 1.00 56.03 168 GLY A O 1
ATOM 1369 N N . VAL A 1 169 ? 39.835 15.185 3.974 1.00 54.78 169 VAL A N 1
ATOM 1370 C CA . VAL A 1 169 ? 39.038 15.195 5.209 1.00 54.78 169 VAL A CA 1
ATOM 1371 C C . VAL A 1 169 ? 39.959 15.561 6.369 1.00 54.78 169 VAL A C 1
ATOM 1373 O O . VAL A 1 169 ? 40.807 14.764 6.760 1.00 54.78 169 VAL A O 1
ATOM 1376 N N . ASP A 1 170 ? 39.821 16.783 6.884 1.00 53.31 170 ASP A N 1
ATOM 1377 C CA . ASP A 1 170 ? 40.481 17.204 8.119 1.00 53.31 170 ASP A CA 1
ATOM 1378 C C . ASP A 1 170 ? 39.869 16.416 9.288 1.00 53.31 170 ASP A C 1
ATOM 1380 O O . ASP A 1 170 ? 38.704 16.591 9.647 1.00 53.31 170 ASP A O 1
ATOM 1384 N N . GLU A 1 171 ? 40.657 15.509 9.865 1.00 54.56 171 GLU A N 1
ATOM 1385 C CA . GLU A 1 171 ? 40.258 14.623 10.968 1.00 54.56 171 GLU A CA 1
ATOM 1386 C C . GLU A 1 171 ? 39.851 15.410 12.233 1.00 54.56 171 GLU A C 1
ATOM 1388 O O . GLU A 1 171 ? 39.120 14.891 13.072 1.00 54.56 171 GLU A O 1
ATOM 1393 N N . ASP A 1 172 ? 40.279 16.673 12.338 1.00 57.94 172 ASP A N 1
ATOM 1394 C CA . ASP A 1 172 ? 39.941 17.616 13.411 1.00 57.94 172 ASP A CA 1
ATOM 1395 C C . ASP A 1 172 ? 38.520 18.222 13.302 1.00 57.94 172 ASP A C 1
ATOM 1397 O O . ASP A 1 172 ? 38.061 18.838 14.263 1.00 57.94 172 ASP A O 1
ATOM 1401 N N . ASP A 1 173 ? 37.813 18.070 12.169 1.00 57.75 173 ASP A N 1
ATOM 1402 C CA . ASP A 1 173 ? 36.413 18.529 11.995 1.00 57.75 173 ASP A CA 1
ATOM 1403 C C . ASP A 1 173 ? 35.392 17.391 12.216 1.00 57.75 173 ASP A C 1
ATOM 1405 O O . ASP A 1 173 ? 34.177 17.595 12.198 1.00 57.75 173 ASP A O 1
ATOM 1409 N N . LEU A 1 174 ? 35.878 16.166 12.450 1.00 55.78 174 LEU A N 1
ATOM 1410 C CA . LEU A 1 174 ? 35.049 15.022 12.807 1.00 55.78 174 LEU A CA 1
ATOM 1411 C C . LEU A 1 174 ? 34.835 15.013 14.325 1.00 55.78 174 LEU A C 1
ATOM 1413 O O . LEU A 1 174 ? 35.644 14.464 15.070 1.00 55.78 174 LEU A O 1
ATOM 1417 N N . ASP A 1 175 ? 33.722 15.594 14.780 1.00 58.00 175 ASP A N 1
ATOM 1418 C CA . ASP A 1 175 ? 33.265 15.529 16.177 1.00 58.00 175 ASP A CA 1
ATOM 1419 C C . ASP A 1 175 ? 32.807 14.096 16.538 1.00 58.00 175 ASP A C 1
ATOM 1421 O O . ASP A 1 175 ? 31.624 13.763 16.627 1.00 58.00 175 ASP A O 1
ATOM 1425 N N . LEU A 1 176 ? 33.791 13.202 16.664 1.00 57.62 176 LEU A N 1
ATOM 1426 C CA . LEU A 1 176 ? 33.671 11.793 17.055 1.00 57.62 176 LEU A CA 1
ATOM 1427 C C . LEU A 1 176 ? 33.525 11.619 18.576 1.00 57.62 176 LEU A C 1
ATOM 1429 O O . LEU A 1 176 ? 33.425 10.489 19.055 1.00 57.62 176 LEU A O 1
ATOM 1433 N N . GLU A 1 177 ? 33.503 12.719 19.332 1.00 58.50 177 GLU A N 1
ATOM 1434 C CA . GLU A 1 177 ? 33.374 12.745 20.791 1.00 58.50 177 GLU A CA 1
ATOM 1435 C C . GLU A 1 177 ? 31.918 12.895 21.256 1.00 58.50 177 GLU A C 1
ATOM 1437 O O . GLU A 1 177 ? 31.670 13.179 22.429 1.00 58.50 177 GLU A O 1
ATOM 1442 N N . ALA A 1 178 ? 30.940 12.686 20.367 1.00 60.81 178 ALA A N 1
ATOM 1443 C CA . ALA A 1 178 ? 29.538 12.622 20.753 1.00 60.81 178 ALA A CA 1
ATOM 1444 C C . ALA A 1 178 ? 29.336 11.520 21.812 1.00 60.81 178 ALA A C 1
ATOM 1446 O O . ALA A 1 178 ? 29.299 10.327 21.505 1.00 60.81 178 ALA A O 1
ATOM 1447 N N . ASP A 1 179 ? 29.220 11.943 23.073 1.00 58.56 179 ASP A N 1
ATOM 1448 C CA . ASP A 1 179 ? 28.857 11.119 24.221 1.00 58.56 179 ASP A CA 1
ATOM 1449 C C . ASP A 1 179 ? 27.419 10.636 24.006 1.00 58.56 179 ASP A C 1
ATOM 1451 O O . ASP A 1 179 ? 26.438 11.330 24.287 1.00 58.56 179 ASP A O 1
ATOM 1455 N N . TYR A 1 180 ? 27.289 9.465 23.384 1.00 60.12 180 TYR A N 1
ATOM 1456 C CA . TYR A 1 180 ? 26.011 8.787 23.270 1.00 60.12 180 TYR A CA 1
ATOM 1457 C C . TYR A 1 180 ? 25.583 8.391 24.683 1.00 60.12 180 TYR A C 1
ATOM 1459 O O . TYR A 1 180 ? 26.306 7.622 25.323 1.00 60.12 180 TYR A O 1
ATOM 1467 N N . PRO A 1 181 ? 24.418 8.847 25.178 1.00 60.97 181 PRO A N 1
ATOM 1468 C CA . PRO A 1 181 ? 23.901 8.370 26.445 1.00 60.97 181 PRO A CA 1
ATOM 1469 C C . PRO A 1 181 ? 23.566 6.887 26.286 1.00 60.97 181 PRO A C 1
ATOM 1471 O O . PRO A 1 181 ? 22.505 6.512 25.786 1.00 60.97 181 PRO A O 1
ATOM 1474 N N . THR A 1 182 ? 24.487 6.022 26.696 1.00 62.38 182 THR A N 1
ATOM 1475 C CA . THR A 1 182 ? 24.177 4.631 26.992 1.00 62.38 182 THR A CA 1
ATOM 1476 C C . THR A 1 182 ? 23.221 4.656 28.173 1.00 62.38 182 THR A C 1
ATOM 1478 O O . THR A 1 182 ? 23.597 5.088 29.261 1.00 62.38 182 THR A O 1
ATOM 1481 N N . GLY A 1 183 ? 21.963 4.289 27.937 1.00 59.31 183 GLY A N 1
ATOM 1482 C CA . GLY A 1 183 ? 20.971 4.194 29.000 1.00 59.31 183 GLY A CA 1
ATOM 1483 C C . GLY A 1 183 ? 21.452 3.199 30.051 1.00 59.31 183 GLY A C 1
ATOM 1484 O O . GLY A 1 183 ? 21.629 2.027 29.733 1.00 59.31 183 GLY A O 1
ATOM 1485 N N . ASP A 1 184 ? 21.704 3.697 31.260 1.00 54.19 184 ASP A N 1
ATOM 1486 C CA . ASP A 1 184 ? 21.951 2.900 32.464 1.00 54.19 184 ASP A CA 1
ATOM 1487 C C . ASP A 1 184 ? 20.727 1.996 32.722 1.00 54.19 184 ASP A C 1
ATOM 1489 O O . ASP A 1 184 ? 19.584 2.454 32.617 1.00 54.19 184 ASP A O 1
ATOM 1493 N N . GLU A 1 185 ? 20.993 0.718 33.002 1.00 50.69 185 GLU A N 1
ATOM 1494 C CA . GLU A 1 185 ? 20.015 -0.345 33.296 1.00 50.69 185 GLU A CA 1
ATOM 1495 C C . GLU A 1 185 ? 19.196 -0.103 34.578 1.00 50.69 185 GLU A C 1
ATOM 1497 O O . GLU A 1 185 ? 19.757 0.382 35.590 1.00 50.69 185 GLU A O 1
#

Foldseek 3Di:
DDWDDDLAPADTDDQVQQAPPVRDGDDLVSHPPQVSLVVVCNVVLQPDFQLLQCLVPPPDPVSTDGFRHWFEGRQLIHTHHPQCQQLLQCCCPPVVLVVCHNHSCSNVVSSVCVNVVRGDPPPRPHDDDDCPPVVPDPDPPPPDVVVVPDCDDPVRDDDDDPPDDDPPDDPVPPPPVPPDPPDDD

InterPro domains:
  IPR058427 Protein of unknown function DUF8114 [PF26419] (1-182)

Organism: NCBI:txid2692200

Sequence (185 aa):
MTKVSIGFRGWRFEEDDVFDEHGDYRTFEEMSDDASARLRRLPALMDRPCDACYLAHGDDPDERNTPAAVYGEPRAEVLLCDEHERDFYYWFLEGDGDQHRGTEALQEAFREWFADGGRAPDWYDGPEHVATDPENTPDPDVPDPEIFNVEVPEDEQARVNLREPVEGVDEDDLDLEADYPTGDE

Secondary structure (DSSP, 8-state):
--EE--SSBS--EEHHHHB-TTSPBPPTTTS-HHHHHHHHHHHHHHTSPPHHHHHHHTT-STTPPPP-EEESSTTSPEEE-HHHHHHHHHHHHHSSGGGGTTSTTHHHHHHHHHHTT----TT----------GGGSPPP----GGGG-----TTT-----TTSPPTT--GGG--TT--------